Protein AF-A0A957FIH9-F1 (afdb_monomer_lite)

Radius of gyration: 22.14 Å; chains: 1; bounding box: 52×50×66 Å

Structure (mmCIF, N/CA/C/O backbone):
data_AF-A0A957FIH9-F1
#
_entry.id   AF-A0A957FIH9-F1
#
loop_
_atom_site.group_PDB
_atom_site.id
_atom_site.type_symbol
_atom_site.label_atom_id
_atom_site.label_alt_id
_atom_site.label_comp_id
_atom_site.label_asym_id
_atom_site.label_entity_id
_atom_site.label_seq_id
_atom_site.pdbx_PDB_ins_code
_atom_site.Cartn_x
_atom_site.Cartn_y
_atom_site.Cartn_z
_atom_site.occupancy
_atom_site.B_iso_or_equiv
_atom_site.auth_seq_id
_atom_site.auth_comp_id
_atom_site.auth_asym_id
_atom_site.auth_atom_id
_atom_site.pdbx_PDB_model_num
ATOM 1 N N . MET A 1 1 ? -18.592 -30.133 -11.865 1.00 74.31 1 MET A N 1
ATOM 2 C CA . MET A 1 1 ? -18.803 -28.796 -12.479 1.00 74.31 1 MET A CA 1
ATOM 3 C C . MET A 1 1 ? -19.168 -27.700 -11.470 1.00 74.31 1 MET A C 1
ATOM 5 O O . MET A 1 1 ? -18.542 -26.647 -11.502 1.00 74.31 1 MET A O 1
ATOM 9 N N . GLN A 1 2 ? -20.100 -27.919 -10.533 1.00 85.44 2 GLN A N 1
ATOM 10 C CA . GLN A 1 2 ? -20.506 -26.896 -9.546 1.00 85.44 2 GLN A CA 1
ATOM 11 C C . GLN A 1 2 ? -19.364 -26.417 -8.625 1.00 85.44 2 GLN A C 1
ATOM 13 O O . GLN A 1 2 ? -19.239 -25.220 -8.386 1.00 85.44 2 GLN A O 1
ATOM 18 N N . ALA A 1 3 ? -18.479 -27.324 -8.195 1.00 88.06 3 ALA A N 1
ATOM 19 C CA . ALA A 1 3 ? -17.304 -26.985 -7.382 1.00 88.06 3 ALA A CA 1
ATOM 20 C C . ALA A 1 3 ? -16.261 -26.118 -8.122 1.00 88.06 3 ALA A C 1
ATOM 22 O O . ALA A 1 3 ? -15.616 -25.267 -7.519 1.00 88.06 3 ALA A O 1
ATOM 23 N N . LEU A 1 4 ? -16.101 -26.298 -9.438 1.00 88.12 4 LEU A N 1
ATOM 24 C CA . LEU A 1 4 ? -15.217 -25.444 -10.242 1.00 88.12 4 LEU A CA 1
ATOM 25 C C . LEU A 1 4 ? -15.816 -24.043 -10.393 1.00 88.12 4 LEU A C 1
ATOM 27 O O . LEU A 1 4 ? -15.117 -23.050 -10.218 1.00 88.12 4 LEU A O 1
ATOM 31 N N . LYS A 1 5 ? -17.132 -23.961 -10.622 1.00 89.94 5 LYS A N 1
ATOM 32 C CA . LYS A 1 5 ? -17.863 -22.691 -10.691 1.00 89.94 5 LYS A CA 1
ATOM 33 C C . LYS A 1 5 ? -17.798 -21.916 -9.371 1.00 89.94 5 LYS A C 1
ATOM 35 O O . LYS A 1 5 ? -17.621 -20.702 -9.397 1.00 89.94 5 LYS A O 1
ATOM 40 N N . SER A 1 6 ? -17.924 -22.587 -8.223 1.00 89.94 6 SER A N 1
ATOM 41 C CA . SER A 1 6 ? -17.824 -21.925 -6.916 1.00 89.94 6 SER A CA 1
ATOM 42 C C . SER A 1 6 ? -16.415 -21.394 -6.650 1.00 89.94 6 SER A C 1
ATOM 44 O O . SER A 1 6 ? -16.281 -20.243 -6.244 1.00 89.94 6 SER A O 1
ATOM 46 N N . ARG A 1 7 ? -15.370 -22.173 -6.961 1.00 90.38 7 ARG A N 1
ATOM 47 C CA . ARG A 1 7 ? -13.970 -21.727 -6.860 1.00 90.38 7 ARG A CA 1
ATOM 48 C C . ARG A 1 7 ? -13.674 -20.551 -7.785 1.00 90.38 7 ARG A C 1
ATOM 50 O O . ARG A 1 7 ? -13.088 -19.574 -7.340 1.00 90.38 7 ARG A O 1
ATOM 57 N N . PHE A 1 8 ? -14.131 -20.608 -9.035 1.00 89.31 8 PHE A N 1
ATOM 58 C CA . PHE A 1 8 ? -13.972 -19.509 -9.986 1.00 89.31 8 PHE A CA 1
ATOM 59 C C . PHE A 1 8 ? -14.669 -18.233 -9.494 1.00 89.31 8 PHE A C 1
ATOM 61 O O . PHE A 1 8 ? -14.070 -17.162 -9.462 1.00 89.31 8 PHE A O 1
ATOM 68 N N . ASN A 1 9 ? -15.917 -18.348 -9.029 1.00 88.50 9 ASN A N 1
ATOM 69 C CA . ASN A 1 9 ? -16.635 -17.216 -8.446 1.00 88.50 9 ASN A CA 1
ATOM 70 C C . ASN A 1 9 ? -15.919 -16.657 -7.210 1.00 88.50 9 ASN A C 1
ATOM 72 O O . ASN A 1 9 ? -15.851 -15.444 -7.055 1.00 88.50 9 ASN A O 1
ATOM 76 N N . TYR A 1 10 ? -15.375 -17.512 -6.344 1.00 90.88 10 TYR A N 1
ATOM 77 C CA . TYR A 1 10 ? -14.601 -17.057 -5.194 1.00 90.88 10 TYR A CA 1
ATOM 78 C C . TYR A 1 10 ? -13.367 -16.269 -5.645 1.00 90.88 10 TYR A C 1
ATOM 80 O O . TYR A 1 10 ? -13.245 -15.100 -5.288 1.00 90.88 10 TYR A O 1
ATOM 88 N N . LEU A 1 11 ? -12.508 -16.873 -6.472 1.00 88.88 11 LEU A N 1
ATOM 89 C CA . LEU A 1 11 ? -11.225 -16.297 -6.890 1.00 88.88 11 LEU A CA 1
ATOM 90 C C . LEU A 1 11 ? -11.375 -14.973 -7.644 1.00 88.88 11 LEU A C 1
ATOM 92 O O . LEU A 1 11 ? -10.572 -14.074 -7.434 1.00 88.88 11 LEU A O 1
ATOM 96 N N . PHE A 1 12 ? -12.409 -14.832 -8.478 1.00 89.06 12 PHE A N 1
ATOM 97 C CA . PHE A 1 12 ? -12.526 -13.686 -9.388 1.00 89.06 12 PHE A CA 1
ATOM 98 C C . PHE A 1 12 ? -13.682 -12.729 -9.078 1.00 89.06 12 PHE A C 1
ATOM 100 O O . PHE A 1 12 ? -13.820 -11.709 -9.747 1.00 89.06 12 PHE A O 1
ATOM 107 N N . ARG A 1 13 ? -14.546 -13.031 -8.097 1.00 85.88 13 ARG A N 1
ATOM 108 C CA . ARG A 1 13 ? -15.699 -12.168 -7.753 1.00 85.88 13 ARG A CA 1
ATOM 109 C C . ARG A 1 13 ? -15.810 -11.823 -6.273 1.00 85.88 13 ARG A C 1
ATOM 111 O O . ARG A 1 13 ? -16.663 -11.008 -5.918 1.00 85.88 13 ARG A O 1
ATOM 118 N N . SER A 1 14 ? -14.980 -12.418 -5.417 1.00 91.44 14 SER A N 1
ATOM 119 C CA . SER A 1 14 ? -14.871 -12.029 -4.009 1.00 91.44 14 SER A CA 1
ATOM 120 C C . SER A 1 14 ? -13.572 -11.272 -3.766 1.00 91.44 14 SER A C 1
ATOM 122 O O . SER A 1 14 ? -12.535 -11.621 -4.326 1.00 91.44 14 SER A O 1
ATOM 124 N N . THR A 1 15 ? -13.608 -10.266 -2.896 1.00 89.19 15 THR A N 1
ATOM 125 C CA . THR A 1 15 ? -12.435 -9.451 -2.559 1.00 89.19 15 THR A CA 1
ATOM 126 C C . THR A 1 15 ? -11.304 -10.295 -1.966 1.00 89.19 15 THR A C 1
ATOM 128 O O . THR A 1 15 ? -10.140 -10.125 -2.314 1.00 89.19 15 THR A O 1
ATOM 131 N N . ARG A 1 16 ? -11.654 -11.286 -1.133 1.00 91.62 16 ARG A N 1
ATOM 132 C CA . ARG A 1 16 ? -10.700 -12.248 -0.555 1.00 91.62 16 ARG A CA 1
ATOM 133 C C . ARG A 1 16 ? -10.056 -13.139 -1.613 1.00 91.62 16 ARG A C 1
ATOM 135 O O . ARG A 1 16 ? -8.868 -13.431 -1.525 1.00 91.62 16 ARG A O 1
ATOM 142 N N . GLY A 1 17 ? -10.830 -13.567 -2.609 1.00 93.81 17 GLY A N 1
ATOM 143 C CA . GLY A 1 17 ? -10.313 -14.329 -3.741 1.00 93.81 17 GLY A CA 1
ATOM 144 C C . GLY A 1 17 ? -9.358 -13.509 -4.602 1.00 93.81 17 GLY A C 1
ATOM 145 O O . GLY A 1 17 ? -8.281 -14.002 -4.919 1.00 93.81 17 GLY A O 1
ATOM 146 N N . LEU A 1 18 ? -9.698 -12.248 -4.891 1.00 95.94 18 LEU A N 1
ATOM 147 C CA . LEU A 1 18 ? -8.820 -11.333 -5.627 1.00 95.94 18 LEU A CA 1
ATOM 148 C C . LEU A 1 18 ? -7.500 -11.097 -4.879 1.00 95.94 18 LEU A C 1
ATOM 150 O O . LEU A 1 18 ? -6.431 -11.202 -5.479 1.00 95.94 18 LEU A O 1
ATOM 154 N N . ALA A 1 19 ? -7.560 -10.876 -3.561 1.00 96.12 19 ALA A N 1
ATOM 155 C CA . ALA A 1 19 ? -6.369 -10.771 -2.720 1.00 96.12 19 ALA A CA 1
ATOM 156 C C . ALA A 1 19 ? -5.526 -12.057 -2.755 1.00 96.12 19 ALA A C 1
ATOM 158 O O . ALA A 1 19 ? -4.313 -11.985 -2.929 1.00 96.12 19 ALA A O 1
ATOM 159 N N . LEU A 1 20 ? -6.151 -13.237 -2.671 1.00 96.19 20 LEU A N 1
ATOM 160 C CA . LEU A 1 20 ? -5.448 -14.520 -2.762 1.00 96.19 20 LEU A CA 1
ATOM 161 C C . LEU A 1 20 ? -4.750 -14.709 -4.117 1.00 96.19 20 LEU A C 1
ATOM 163 O O . LEU A 1 20 ? -3.606 -15.163 -4.157 1.00 96.19 20 LEU A O 1
ATOM 167 N N . VAL A 1 21 ? -5.415 -14.362 -5.221 1.00 96.25 21 VAL A N 1
ATOM 168 C CA . VAL A 1 21 ? -4.821 -14.417 -6.563 1.00 96.25 21 VAL A CA 1
ATOM 169 C C . VAL A 1 21 ? -3.625 -13.471 -6.648 1.00 96.25 21 VAL A C 1
ATOM 171 O O . VAL A 1 21 ? -2.558 -13.892 -7.083 1.00 96.25 21 VAL A O 1
ATOM 174 N N . ALA A 1 22 ? -3.760 -12.229 -6.185 1.00 97.25 22 ALA A N 1
ATOM 175 C CA . ALA A 1 22 ? -2.669 -11.260 -6.209 1.00 97.25 22 ALA A CA 1
ATOM 176 C C . ALA A 1 22 ? -1.476 -11.692 -5.330 1.00 97.25 22 ALA A C 1
ATOM 178 O O . ALA A 1 22 ? -0.337 -11.638 -5.787 1.00 97.25 22 ALA A O 1
ATOM 179 N N . ILE A 1 23 ? -1.718 -12.223 -4.124 1.00 97.12 23 ILE A N 1
ATOM 180 C CA . ILE A 1 23 ? -0.663 -12.801 -3.268 1.00 97.12 23 ILE A CA 1
ATOM 181 C C . ILE A 1 23 ? 0.025 -13.972 -3.978 1.00 97.12 23 ILE A C 1
ATOM 183 O O . ILE A 1 23 ? 1.249 -14.078 -3.945 1.00 97.12 23 ILE A O 1
ATOM 187 N N . SER A 1 24 ? -0.743 -14.825 -4.662 1.00 97.12 24 SER A N 1
ATOM 188 C CA . SER A 1 24 ? -0.195 -15.947 -5.433 1.00 97.12 24 SER A CA 1
ATOM 189 C C . SER A 1 24 ? 0.678 -15.461 -6.592 1.00 97.12 24 SER A C 1
ATOM 191 O O . SER A 1 24 ? 1.733 -16.036 -6.837 1.00 97.12 24 SER A O 1
ATOM 193 N N . VAL A 1 25 ? 0.283 -14.381 -7.275 1.00 97.31 25 VAL A N 1
ATOM 194 C CA . VAL A 1 25 ? 1.098 -13.741 -8.318 1.00 97.31 25 VAL A CA 1
ATOM 195 C C . VAL A 1 25 ? 2.425 -13.251 -7.740 1.00 97.31 25 VAL A C 1
ATOM 197 O O . VAL A 1 25 ? 3.469 -13.594 -8.288 1.00 97.31 25 VAL A O 1
ATOM 200 N N . VAL A 1 26 ? 2.420 -12.529 -6.612 1.00 97.00 26 VAL A N 1
ATOM 201 C CA . VAL A 1 26 ? 3.669 -12.094 -5.955 1.00 97.00 26 VAL A CA 1
ATOM 202 C C . VAL A 1 26 ? 4.522 -13.294 -5.553 1.00 97.00 26 VAL A C 1
ATOM 204 O O . VAL A 1 26 ? 5.719 -13.301 -5.819 1.00 97.00 26 VAL A O 1
ATOM 207 N N . ALA A 1 27 ? 3.923 -14.331 -4.963 1.00 97.19 27 ALA A N 1
ATOM 208 C CA . ALA A 1 27 ? 4.644 -15.535 -4.561 1.00 97.19 27 ALA A CA 1
ATOM 209 C C . ALA A 1 27 ? 5.313 -16.234 -5.756 1.00 97.19 27 ALA A C 1
ATOM 211 O O . ALA A 1 27 ? 6.470 -16.633 -5.653 1.00 97.19 27 ALA A O 1
ATOM 212 N N . LEU A 1 28 ? 4.623 -16.336 -6.897 1.00 96.88 28 LEU A N 1
ATOM 213 C CA . LEU A 1 28 ? 5.176 -16.903 -8.129 1.00 96.88 28 LEU A CA 1
ATOM 214 C C . LEU A 1 28 ? 6.311 -16.047 -8.693 1.00 96.88 28 LEU A C 1
ATOM 216 O O . LEU A 1 28 ? 7.353 -16.590 -9.058 1.00 96.88 28 LEU A O 1
ATOM 220 N N . ILE A 1 29 ? 6.141 -14.722 -8.729 1.00 96.12 29 ILE A N 1
ATOM 221 C CA . ILE A 1 29 ? 7.198 -13.806 -9.170 1.00 96.12 29 ILE A CA 1
ATOM 222 C C . ILE A 1 29 ? 8.428 -13.974 -8.277 1.00 96.12 29 ILE A C 1
ATOM 224 O O . ILE A 1 29 ? 9.520 -14.198 -8.786 1.00 96.12 29 ILE A O 1
ATOM 228 N N . THR A 1 30 ? 8.260 -13.943 -6.956 1.00 94.56 30 THR A N 1
ATOM 229 C CA . THR A 1 30 ? 9.358 -14.117 -5.999 1.00 94.56 30 THR A CA 1
ATOM 230 C C . THR A 1 30 ? 10.026 -15.483 -6.139 1.00 94.56 30 THR A C 1
ATOM 232 O O . THR A 1 30 ? 11.251 -15.557 -6.143 1.00 94.56 30 THR A O 1
ATOM 235 N N . ALA A 1 31 ? 9.253 -16.560 -6.302 1.00 94.56 31 ALA A N 1
ATOM 236 C CA . ALA A 1 31 ? 9.794 -17.909 -6.449 1.00 94.56 31 ALA A CA 1
ATOM 237 C C . ALA A 1 31 ? 10.612 -18.078 -7.737 1.00 94.56 31 ALA A C 1
ATOM 239 O O . ALA A 1 31 ? 11.632 -18.757 -7.718 1.00 94.56 31 ALA A O 1
ATOM 240 N N . VAL A 1 32 ? 10.191 -17.455 -8.843 1.00 95.06 32 VAL A N 1
ATOM 241 C CA . VAL A 1 32 ? 10.880 -17.561 -10.136 1.00 95.06 32 VAL A CA 1
ATOM 242 C C . VAL A 1 32 ? 12.009 -16.535 -10.248 1.00 95.06 32 VAL A C 1
ATOM 244 O O . VAL A 1 32 ? 13.166 -16.911 -10.408 1.00 95.06 32 VAL A O 1
ATOM 247 N N . TRP A 1 33 ? 11.721 -15.239 -10.116 1.00 94.69 33 TRP A N 1
ATOM 248 C CA . TRP A 1 33 ? 12.714 -14.168 -10.273 1.00 94.69 33 TRP A CA 1
ATOM 249 C C . TRP A 1 33 ? 13.687 -14.065 -9.096 1.00 94.69 33 TRP A C 1
ATOM 251 O O . TRP A 1 33 ? 14.807 -13.596 -9.284 1.00 94.69 33 TRP A O 1
ATOM 261 N N . GLY A 1 34 ? 13.331 -14.565 -7.909 1.00 92.31 34 GLY A N 1
ATOM 262 C CA . GLY A 1 34 ? 14.263 -14.682 -6.782 1.00 92.31 34 GLY A CA 1
ATOM 263 C C . GLY A 1 34 ? 15.456 -15.595 -7.084 1.00 92.31 34 GLY A C 1
ATOM 264 O O . GLY A 1 34 ? 16.548 -15.379 -6.552 1.00 92.31 34 GLY A O 1
ATOM 265 N N . THR A 1 35 ? 15.299 -16.545 -8.014 1.00 94.25 35 THR A N 1
ATOM 266 C CA . THR A 1 35 ? 16.407 -17.381 -8.512 1.00 94.25 35 THR A CA 1
ATOM 267 C C . THR A 1 35 ? 17.424 -16.608 -9.357 1.00 94.25 35 THR A C 1
ATOM 269 O O . THR A 1 35 ? 18.512 -17.110 -9.618 1.00 94.25 35 THR A O 1
ATOM 272 N N . LEU A 1 36 ? 17.104 -15.373 -9.762 1.00 91.81 36 LEU A N 1
ATOM 273 C CA . LEU A 1 36 ? 18.010 -14.491 -10.504 1.00 91.81 36 LEU A CA 1
ATOM 274 C C . LEU A 1 36 ? 18.877 -13.615 -9.583 1.00 91.81 36 LEU A C 1
ATOM 276 O O . LEU A 1 36 ? 19.669 -12.809 -10.073 1.00 91.81 36 LEU A O 1
ATOM 280 N N . SER A 1 37 ? 18.707 -13.734 -8.263 1.00 87.38 37 SER A N 1
ATOM 281 C CA . SER A 1 37 ? 19.453 -12.959 -7.268 1.00 87.38 37 SER A CA 1
ATOM 282 C C . SER A 1 37 ? 20.944 -13.313 -7.235 1.00 87.38 37 SER A C 1
ATOM 284 O O . SER A 1 37 ? 21.354 -14.391 -7.661 1.00 87.38 37 SER A O 1
ATOM 286 N N . GLY A 1 38 ? 21.759 -12.405 -6.685 1.00 85.31 38 GLY A N 1
ATOM 287 C CA . GLY A 1 38 ? 23.209 -12.587 -6.529 1.00 85.31 38 GLY A CA 1
ATOM 288 C C . GLY A 1 38 ? 23.604 -13.925 -5.884 1.00 85.31 38 GLY A C 1
ATOM 289 O O . GLY A 1 38 ? 24.337 -14.677 -6.517 1.00 85.31 38 GLY A O 1
ATOM 290 N N . PRO A 1 39 ? 23.063 -14.287 -4.704 1.00 89.56 39 PRO A N 1
ATOM 291 C CA . PRO A 1 39 ? 23.378 -15.565 -4.058 1.00 89.56 39 PRO A CA 1
ATOM 292 C C . PRO A 1 39 ? 23.052 -16.790 -4.925 1.00 89.56 39 PRO A C 1
ATOM 294 O O . PRO A 1 39 ? 23.772 -17.780 -4.926 1.00 89.56 39 PRO A O 1
ATOM 297 N N . MET A 1 40 ? 21.980 -16.716 -5.716 1.00 92.19 40 MET A N 1
ATOM 298 C CA . MET A 1 40 ? 21.552 -17.813 -6.589 1.00 92.19 40 MET A CA 1
ATOM 299 C C . MET A 1 40 ? 22.414 -17.943 -7.853 1.00 92.19 40 MET A C 1
ATOM 301 O O . MET A 1 40 ? 22.443 -19.011 -8.468 1.00 92.19 40 MET A O 1
ATOM 305 N N . VAL A 1 41 ? 23.138 -16.883 -8.232 1.00 87.75 41 VAL A N 1
ATOM 306 C CA . VAL A 1 41 ? 24.168 -16.934 -9.282 1.00 87.75 41 VAL A CA 1
ATOM 307 C C . VAL A 1 41 ? 25.323 -17.821 -8.833 1.00 87.75 41 VAL A C 1
ATOM 309 O O . VAL A 1 41 ? 25.763 -18.672 -9.598 1.00 87.75 41 VAL A O 1
ATOM 312 N N . GLU A 1 42 ? 25.781 -17.661 -7.590 1.00 88.25 42 GLU A N 1
ATOM 313 C CA . GLU A 1 42 ? 26.901 -18.432 -7.031 1.00 88.25 42 GLU A CA 1
ATOM 314 C C . GLU A 1 42 ? 26.597 -19.934 -6.975 1.00 88.25 42 GLU A C 1
ATOM 316 O O . GLU A 1 42 ? 27.497 -20.762 -7.091 1.00 88.25 42 GLU A O 1
ATOM 321 N N . TRP A 1 43 ? 25.319 -20.294 -6.848 1.00 90.62 43 TRP A N 1
ATOM 322 C CA . TRP A 1 43 ? 24.853 -21.683 -6.834 1.00 90.62 43 TRP A CA 1
ATOM 323 C C . TRP A 1 43 ? 24.490 -22.227 -8.227 1.00 90.62 43 TRP A C 1
ATOM 325 O O . TRP A 1 43 ? 23.980 -23.340 -8.333 1.00 90.62 43 TRP A O 1
ATOM 335 N N . GLY A 1 44 ? 24.693 -21.452 -9.301 1.00 91.75 44 GLY A N 1
ATOM 336 C CA . GLY A 1 44 ? 24.355 -21.837 -10.680 1.00 91.75 44 GLY A CA 1
ATOM 337 C C . GLY A 1 44 ? 22.850 -21.905 -10.985 1.00 91.75 44 GLY A C 1
ATOM 338 O O . GLY A 1 44 ? 22.459 -22.182 -12.120 1.00 91.75 44 GLY A O 1
ATOM 339 N N . VAL A 1 45 ? 21.984 -21.614 -10.006 1.00 94.25 45 VAL A N 1
ATOM 340 C CA . VAL A 1 45 ? 20.518 -21.695 -10.138 1.00 94.25 45 VAL A CA 1
ATOM 341 C C . VAL A 1 45 ? 20.005 -20.682 -11.159 1.00 94.25 45 VAL A C 1
ATOM 343 O O . VAL A 1 45 ? 19.113 -21.004 -11.945 1.00 94.25 45 VAL A O 1
ATOM 346 N N . ARG A 1 46 ? 20.602 -19.480 -11.205 1.00 93.06 46 ARG A N 1
ATOM 347 C CA . ARG A 1 46 ? 20.240 -18.457 -12.198 1.00 93.06 46 ARG A CA 1
ATOM 348 C C . ARG A 1 46 ? 20.296 -19.018 -13.615 1.00 93.06 46 ARG A C 1
ATOM 350 O O . ARG A 1 46 ? 19.355 -18.824 -14.380 1.00 93.06 46 ARG A O 1
ATOM 357 N N . ASP A 1 47 ? 21.392 -19.681 -13.969 1.00 93.38 47 ASP A N 1
ATOM 358 C CA . ASP A 1 47 ? 21.626 -20.116 -15.345 1.00 93.38 47 ASP A CA 1
ATOM 359 C C . ASP A 1 47 ? 20.644 -21.230 -15.740 1.00 93.38 47 ASP A C 1
ATOM 361 O O . ASP A 1 47 ? 20.154 -21.246 -16.869 1.00 93.38 47 ASP A O 1
ATOM 365 N N . ILE A 1 48 ? 20.252 -22.090 -14.790 1.00 95.00 48 ILE A N 1
ATOM 366 C CA . ILE A 1 48 ? 19.172 -23.070 -14.979 1.00 95.00 48 ILE A CA 1
ATOM 367 C C . ILE A 1 48 ? 17.859 -22.354 -15.307 1.00 95.00 48 ILE A C 1
ATOM 369 O O . ILE A 1 48 ? 17.237 -22.661 -16.324 1.00 95.00 48 ILE A O 1
ATOM 373 N N . THR A 1 49 ? 17.444 -21.388 -14.482 1.00 94.88 49 THR A N 1
ATOM 374 C CA . THR A 1 49 ? 16.189 -20.650 -14.693 1.00 94.88 49 THR A CA 1
ATOM 375 C C . THR A 1 49 ? 16.193 -19.901 -16.023 1.00 94.88 49 THR A C 1
ATOM 377 O O . THR A 1 49 ? 15.220 -19.973 -16.775 1.00 94.88 49 THR A O 1
ATOM 380 N N . VAL A 1 50 ? 17.288 -19.201 -16.331 1.00 95.06 50 VAL A N 1
ATOM 381 C CA . VAL A 1 50 ? 17.434 -18.418 -17.565 1.00 95.06 50 VAL A CA 1
ATOM 382 C C . VAL A 1 50 ? 17.309 -19.317 -18.793 1.00 95.06 50 VAL A C 1
ATOM 384 O O . VAL A 1 50 ? 16.555 -18.980 -19.705 1.00 95.06 50 VAL A O 1
ATOM 387 N N . ASN A 1 51 ? 17.978 -20.472 -18.797 1.00 95.25 51 ASN A N 1
ATOM 388 C CA . ASN A 1 51 ? 17.935 -21.412 -19.916 1.00 95.25 51 ASN A CA 1
ATOM 389 C C . ASN A 1 51 ? 16.574 -22.107 -20.042 1.00 95.25 51 ASN A C 1
ATOM 391 O O . ASN A 1 51 ? 16.053 -22.225 -21.148 1.00 95.25 51 ASN A O 1
ATOM 395 N N . LEU A 1 52 ? 15.979 -22.532 -18.922 1.00 96.12 52 LEU A N 1
ATOM 396 C CA . LEU A 1 52 ? 14.684 -23.216 -18.907 1.00 96.12 52 LEU A CA 1
ATOM 397 C C . LEU A 1 52 ? 13.555 -22.321 -19.427 1.00 96.12 52 LEU A C 1
ATOM 399 O O . LEU A 1 52 ? 12.674 -22.788 -20.145 1.00 96.12 52 LEU A O 1
ATOM 403 N N . LEU A 1 53 ? 13.572 -21.042 -19.048 1.00 95.25 53 LEU A N 1
ATOM 404 C CA . LEU A 1 53 ? 12.535 -20.085 -19.426 1.00 95.25 53 LEU A CA 1
ATOM 405 C C . LEU A 1 53 ? 12.870 -19.333 -20.723 1.00 95.25 53 LEU A C 1
ATOM 407 O O . LEU A 1 53 ? 11.990 -18.695 -21.290 1.00 95.25 53 LEU A O 1
ATOM 411 N N . GLY A 1 54 ? 14.108 -19.402 -21.217 1.00 95.25 54 GLY A N 1
ATOM 412 C CA . GLY A 1 54 ? 14.545 -18.660 -22.403 1.00 95.25 54 GLY A CA 1
ATOM 413 C C . GLY A 1 54 ? 14.637 -17.147 -22.166 1.00 95.25 54 GLY A C 1
ATOM 414 O O . GLY A 1 54 ? 14.297 -16.356 -23.048 1.00 95.25 54 GLY A O 1
ATOM 415 N N . MET A 1 55 ? 15.058 -16.733 -20.966 1.00 95.12 55 MET A N 1
ATOM 416 C CA . MET A 1 55 ? 15.168 -15.316 -20.603 1.00 95.12 55 MET A CA 1
ATOM 417 C C . MET A 1 55 ? 16.341 -14.628 -21.312 1.00 95.12 55 MET A C 1
ATOM 419 O O . MET A 1 55 ? 17.418 -15.200 -21.482 1.00 95.12 55 MET A O 1
ATOM 423 N N . LYS A 1 56 ? 16.167 -13.350 -21.663 1.00 92.12 56 LYS A N 1
ATOM 424 C CA . LYS A 1 56 ? 17.208 -12.516 -22.281 1.00 92.12 56 LYS A CA 1
ATOM 425 C C . LYS A 1 56 ? 17.862 -11.606 -21.245 1.00 92.12 56 LYS A C 1
ATOM 427 O O . LYS A 1 56 ? 17.313 -10.577 -20.863 1.00 92.12 56 LYS A O 1
ATOM 432 N N . MET A 1 57 ? 19.067 -11.977 -20.817 1.00 90.12 57 MET A N 1
ATOM 433 C CA . MET A 1 57 ? 19.802 -11.301 -19.739 1.00 90.12 57 MET A CA 1
ATOM 434 C C . MET A 1 57 ? 20.956 -10.439 -20.270 1.00 90.12 57 MET A C 1
ATOM 436 O O . MET A 1 57 ? 22.116 -10.646 -19.926 1.00 90.12 57 MET A O 1
ATOM 440 N N . VAL A 1 58 ? 20.644 -9.456 -21.117 1.00 89.31 58 VAL A N 1
ATOM 441 C CA . VAL A 1 58 ? 21.639 -8.493 -21.624 1.00 89.31 58 VAL A CA 1
ATOM 442 C C . VAL A 1 58 ? 22.070 -7.556 -20.496 1.00 89.31 58 VAL A C 1
ATOM 444 O O . VAL A 1 58 ? 21.225 -6.938 -19.847 1.00 89.31 58 VAL A O 1
ATOM 447 N N . GLN A 1 59 ? 23.370 -7.441 -20.227 1.00 86.25 59 GLN A N 1
ATOM 448 C CA . GLN A 1 59 ? 23.850 -6.697 -19.057 1.00 86.25 59 GLN A CA 1
ATOM 449 C C . GLN A 1 59 ? 23.489 -5.205 -19.099 1.00 86.25 59 GLN A C 1
ATOM 451 O O . GLN A 1 59 ? 23.122 -4.665 -18.063 1.00 86.25 59 GLN A O 1
ATOM 456 N N . ALA A 1 60 ? 23.520 -4.582 -20.281 1.00 86.12 60 ALA A N 1
ATOM 457 C CA . ALA A 1 60 ? 23.197 -3.165 -20.472 1.00 86.12 60 ALA A CA 1
ATOM 458 C C . ALA A 1 60 ? 21.754 -2.786 -20.087 1.00 86.12 60 ALA A C 1
ATOM 460 O O . ALA A 1 60 ? 21.472 -1.620 -19.855 1.00 86.12 60 ALA A O 1
ATOM 461 N N . ASP A 1 61 ? 20.850 -3.766 -19.997 1.00 88.44 61 ASP A N 1
ATOM 462 C CA . ASP A 1 61 ? 19.437 -3.524 -19.686 1.00 88.44 61 ASP A CA 1
ATOM 463 C C . ASP A 1 61 ? 19.081 -3.900 -18.240 1.00 88.44 61 ASP A C 1
ATOM 465 O O . ASP A 1 61 ? 17.904 -4.003 -17.880 1.00 88.44 61 ASP A O 1
ATOM 469 N N . ARG A 1 62 ? 20.085 -4.196 -17.406 1.00 89.69 62 ARG A N 1
ATOM 470 C CA . ARG A 1 62 ? 19.888 -4.727 -16.053 1.00 89.69 62 ARG A CA 1
ATOM 471 C C . ARG A 1 62 ? 19.060 -3.785 -15.188 1.00 89.69 62 ARG A C 1
ATOM 473 O O . ARG A 1 62 ? 18.136 -4.247 -14.520 1.00 89.69 62 ARG A O 1
ATOM 480 N N . GLU A 1 63 ? 19.374 -2.500 -15.211 1.00 89.56 63 GLU A N 1
ATOM 481 C CA . GLU A 1 63 ? 18.721 -1.462 -14.418 1.00 89.56 63 GLU A CA 1
ATOM 482 C C . GLU A 1 63 ? 17.243 -1.360 -14.807 1.00 89.56 63 GLU A C 1
ATOM 484 O O . GLU A 1 63 ? 16.362 -1.459 -13.951 1.00 89.56 63 GLU A O 1
ATOM 489 N N . GLY A 1 64 ? 16.965 -1.289 -16.113 1.00 89.75 64 GLY A N 1
ATOM 490 C CA . GLY A 1 64 ? 15.608 -1.293 -16.654 1.00 89.75 64 GLY A CA 1
ATOM 491 C C . GLY A 1 64 ? 14.813 -2.528 -16.227 1.00 89.75 64 GLY A C 1
ATOM 492 O O . GLY A 1 64 ? 13.706 -2.394 -15.711 1.00 89.75 64 GLY A O 1
ATOM 493 N N . ARG A 1 65 ? 15.383 -3.737 -16.346 1.00 92.25 65 ARG A N 1
ATOM 494 C CA . ARG A 1 65 ? 14.715 -4.982 -15.909 1.00 92.25 65 ARG A CA 1
ATOM 495 C C . ARG A 1 65 ? 14.321 -4.962 -14.441 1.00 92.25 65 ARG A C 1
ATOM 497 O O . ARG A 1 65 ? 13.217 -5.379 -14.095 1.00 92.25 65 ARG A O 1
ATOM 504 N N . ILE A 1 66 ? 15.223 -4.487 -13.590 1.00 90.81 66 ILE A N 1
ATOM 505 C CA . ILE A 1 66 ? 14.999 -4.400 -12.149 1.00 90.81 66 ILE A CA 1
ATOM 506 C C . ILE A 1 66 ? 13.874 -3.400 -11.848 1.00 90.81 66 ILE A C 1
ATOM 508 O O . ILE A 1 66 ? 12.976 -3.717 -11.069 1.00 90.81 66 ILE A O 1
ATOM 512 N N . ILE A 1 67 ? 13.857 -2.243 -12.518 1.00 90.69 67 ILE A N 1
ATOM 513 C CA . ILE A 1 67 ? 12.767 -1.260 -12.404 1.00 90.69 67 ILE A CA 1
ATOM 514 C C . ILE A 1 67 ? 11.426 -1.892 -12.800 1.00 90.69 67 ILE A C 1
ATOM 516 O O . ILE A 1 67 ? 10.450 -1.741 -12.060 1.00 90.69 67 ILE A O 1
ATOM 520 N N . MET A 1 68 ? 11.374 -2.632 -13.914 1.00 93.69 68 MET A N 1
ATOM 521 C CA . MET A 1 68 ? 10.160 -3.335 -14.344 1.00 93.69 68 MET A CA 1
ATOM 522 C C . MET A 1 68 ? 9.699 -4.334 -13.281 1.00 93.69 68 MET A C 1
ATOM 524 O O . MET A 1 68 ? 8.543 -4.295 -12.863 1.00 93.69 68 MET A O 1
ATOM 528 N N . LEU A 1 69 ? 10.605 -5.184 -12.785 1.00 94.69 69 LEU A N 1
ATOM 529 C CA . LEU A 1 69 ? 10.294 -6.171 -11.752 1.00 94.69 69 LEU A CA 1
ATOM 530 C C . LEU A 1 69 ? 9.726 -5.503 -10.492 1.00 94.69 69 LEU A C 1
ATOM 532 O O . LEU A 1 69 ? 8.644 -5.880 -10.039 1.00 94.69 69 LEU A O 1
ATOM 536 N N . TYR A 1 70 ? 10.388 -4.467 -9.973 1.00 92.56 70 TYR A N 1
ATOM 537 C CA . TYR A 1 70 ? 9.909 -3.750 -8.792 1.00 92.56 70 TYR A CA 1
ATOM 538 C C . TYR A 1 70 ? 8.523 -3.151 -8.998 1.00 92.56 70 TYR A C 1
ATOM 540 O O . TYR A 1 70 ? 7.662 -3.316 -8.139 1.00 92.56 70 TYR A O 1
ATOM 548 N N . HIS A 1 71 ? 8.266 -2.513 -10.140 1.00 94.75 71 HIS A N 1
ATOM 549 C CA . HIS A 1 71 ? 6.955 -1.931 -10.402 1.00 94.75 71 HIS A CA 1
ATOM 550 C C . HIS A 1 71 ? 5.874 -3.000 -10.568 1.00 94.75 71 HIS A C 1
ATOM 552 O O . HIS A 1 71 ? 4.773 -2.815 -10.063 1.00 94.75 71 HIS A O 1
ATOM 558 N N . THR A 1 72 ? 6.162 -4.137 -11.207 1.00 96.06 72 THR A N 1
ATOM 559 C CA . THR A 1 72 ? 5.183 -5.235 -11.307 1.00 96.06 72 THR A CA 1
ATOM 560 C C . THR A 1 72 ? 4.797 -5.800 -9.938 1.00 96.06 72 THR A C 1
ATOM 562 O O . THR A 1 72 ? 3.609 -5.994 -9.658 1.00 96.06 72 THR A O 1
ATOM 565 N N . ILE A 1 73 ? 5.773 -5.981 -9.043 1.00 96.38 73 ILE A N 1
ATOM 566 C CA . ILE A 1 73 ? 5.523 -6.401 -7.659 1.00 96.38 73 ILE A CA 1
ATOM 567 C C . ILE A 1 73 ? 4.751 -5.309 -6.911 1.00 96.38 73 ILE A C 1
ATOM 569 O O . ILE A 1 73 ? 3.712 -5.599 -6.320 1.00 96.38 73 ILE A O 1
ATOM 573 N N . ALA A 1 74 ? 5.198 -4.053 -6.989 1.00 96.31 74 ALA A N 1
ATOM 574 C CA . ALA A 1 74 ? 4.576 -2.927 -6.300 1.00 96.31 74 ALA A CA 1
ATOM 575 C C . ALA A 1 74 ? 3.110 -2.730 -6.713 1.00 96.31 74 ALA A C 1
ATOM 577 O O . ALA A 1 74 ? 2.254 -2.594 -5.845 1.00 96.31 74 ALA A O 1
ATOM 578 N N . MET A 1 75 ? 2.785 -2.792 -8.012 1.00 97.62 75 MET A N 1
ATOM 579 C CA . MET A 1 75 ? 1.396 -2.694 -8.484 1.00 97.62 75 MET A CA 1
ATOM 580 C C . MET A 1 75 ? 0.524 -3.817 -7.912 1.00 97.62 75 MET A C 1
ATOM 582 O O . MET A 1 75 ? -0.637 -3.591 -7.576 1.00 97.62 75 MET A O 1
ATOM 586 N N . THR A 1 76 ? 1.083 -5.020 -7.769 1.00 97.94 76 THR A N 1
ATOM 587 C CA . THR A 1 76 ? 0.364 -6.163 -7.193 1.00 97.94 76 THR A CA 1
ATOM 588 C C . THR A 1 76 ? 0.149 -5.996 -5.689 1.00 97.94 76 THR A C 1
ATOM 590 O O . THR A 1 76 ? -0.944 -6.266 -5.196 1.00 97.94 76 THR A O 1
ATOM 593 N N . VAL A 1 77 ? 1.156 -5.511 -4.956 1.00 98.00 77 VAL A N 1
ATOM 594 C CA . VAL A 1 77 ? 1.050 -5.221 -3.515 1.00 98.00 77 VAL A CA 1
ATOM 595 C C . VAL A 1 77 ? 0.021 -4.124 -3.253 1.00 98.00 77 VAL A C 1
ATOM 597 O O . VAL A 1 77 ? -0.871 -4.317 -2.430 1.00 98.00 77 VAL A O 1
ATOM 600 N N . VAL A 1 78 ? 0.059 -3.029 -4.016 1.00 98.19 78 VAL A N 1
ATOM 601 C CA . VAL A 1 78 ? -0.956 -1.968 -3.936 1.00 98.19 78 VAL A CA 1
ATOM 602 C C . VAL A 1 78 ? -2.349 -2.530 -4.237 1.00 98.19 78 VAL A C 1
ATOM 604 O O . VAL A 1 78 ? -3.300 -2.219 -3.527 1.00 98.19 78 VAL A O 1
ATOM 607 N N . ALA A 1 79 ? -2.498 -3.421 -5.226 1.00 98.56 79 ALA A N 1
ATOM 608 C CA . ALA A 1 79 ? -3.782 -4.071 -5.495 1.00 98.56 79 ALA A CA 1
ATOM 609 C C . ALA A 1 79 ? -4.305 -4.879 -4.296 1.00 98.56 79 ALA A C 1
ATOM 611 O O . ALA A 1 79 ? -5.486 -4.779 -3.965 1.00 98.56 79 ALA A O 1
ATOM 612 N N . ILE A 1 80 ? -3.434 -5.631 -3.614 1.00 98.50 80 ILE A N 1
ATOM 613 C CA . ILE A 1 80 ? -3.780 -6.377 -2.393 1.00 98.50 80 ILE A CA 1
ATOM 614 C C . ILE A 1 80 ? -4.304 -5.431 -1.308 1.00 98.50 80 ILE A C 1
ATOM 616 O O . ILE A 1 80 ? -5.353 -5.696 -0.716 1.00 98.50 80 ILE A O 1
ATOM 620 N N . GLU A 1 81 ? -3.614 -4.316 -1.074 1.00 98.38 81 GLU A N 1
ATOM 621 C CA . GLU A 1 81 ? -4.046 -3.310 -0.105 1.00 98.38 81 GLU A CA 1
ATOM 622 C C . GLU A 1 81 ? -5.416 -2.729 -0.449 1.00 98.38 81 GLU A C 1
ATOM 624 O O . GLU A 1 81 ? -6.288 -2.657 0.416 1.00 98.38 81 GLU A O 1
ATOM 629 N N . VAL A 1 82 ? -5.647 -2.379 -1.716 1.00 98.62 82 VAL A N 1
ATOM 630 C CA . VAL A 1 82 ? -6.941 -1.862 -2.176 1.00 98.62 82 VAL A CA 1
ATOM 631 C C . VAL A 1 82 ? -8.051 -2.897 -1.995 1.00 98.62 82 VAL A C 1
ATOM 633 O O . VAL A 1 82 ? -9.146 -2.540 -1.554 1.00 98.62 82 VAL A O 1
ATOM 636 N N . TYR A 1 83 ? -7.801 -4.183 -2.254 1.00 98.50 83 TYR A N 1
ATOM 637 C CA . TYR A 1 83 ? -8.783 -5.227 -1.949 1.00 98.50 83 TYR A CA 1
ATOM 638 C C . TYR A 1 83 ? -9.106 -5.257 -0.454 1.00 98.50 83 TYR A C 1
ATOM 640 O O . TYR A 1 83 ? -10.277 -5.242 -0.081 1.00 98.50 83 TYR A O 1
ATOM 648 N N . PHE A 1 84 ? -8.106 -5.216 0.426 1.00 98.06 84 PHE A N 1
ATOM 649 C CA . PHE A 1 84 ? -8.381 -5.172 1.861 1.00 98.06 84 PHE A CA 1
ATOM 650 C C . PHE A 1 84 ? -9.132 -3.907 2.278 1.00 98.06 84 PHE A C 1
ATOM 652 O O . PHE A 1 84 ? -10.121 -4.012 2.999 1.00 98.06 84 PHE A O 1
ATOM 659 N N . MET A 1 85 ? -8.748 -2.730 1.782 1.00 98.38 85 MET A N 1
ATOM 660 C CA . MET A 1 85 ? -9.441 -1.470 2.068 1.00 98.38 85 MET A CA 1
ATOM 661 C C . MET A 1 85 ? -10.902 -1.513 1.623 1.00 98.38 85 MET A C 1
ATOM 663 O O . MET A 1 85 ? -11.790 -1.134 2.385 1.00 98.38 85 MET A O 1
ATOM 667 N N . THR A 1 86 ? -11.165 -2.000 0.411 1.00 97.69 86 THR A N 1
ATOM 668 C CA . THR A 1 86 ? -12.525 -2.080 -0.131 1.00 97.69 86 THR A CA 1
ATOM 669 C C . THR A 1 86 ? -13.384 -3.151 0.534 1.00 97.69 86 THR A C 1
ATOM 671 O O . THR A 1 86 ? -14.606 -3.075 0.450 1.00 97.69 86 THR A O 1
ATOM 674 N N . GLU A 1 87 ? -12.782 -4.136 1.203 1.00 96.12 87 GLU A N 1
ATOM 675 C CA . GLU A 1 87 ? -13.490 -5.126 2.022 1.00 96.12 87 GLU A CA 1
ATOM 676 C C . GLU A 1 87 ? -13.817 -4.589 3.425 1.00 96.12 87 GLU A C 1
ATOM 678 O O . GLU A 1 87 ? -14.917 -4.810 3.928 1.00 96.12 87 GLU A O 1
ATOM 683 N N . ILE A 1 88 ? -12.867 -3.910 4.081 1.00 96.06 88 ILE A N 1
ATOM 684 C CA . ILE A 1 88 ? -12.981 -3.544 5.504 1.00 96.06 88 ILE A CA 1
ATOM 685 C C . ILE A 1 88 ? -13.625 -2.172 5.743 1.00 96.06 88 ILE A C 1
ATOM 687 O O . ILE A 1 88 ? -14.080 -1.900 6.860 1.00 96.06 88 ILE A O 1
ATOM 691 N N . LEU A 1 89 ? -13.639 -1.293 4.736 1.00 96.62 89 LEU A N 1
ATOM 692 C CA . LEU A 1 89 ? -14.204 0.052 4.839 1.00 96.62 89 LEU A CA 1
ATOM 693 C C . LEU A 1 89 ? -15.581 0.121 4.169 1.00 96.62 89 LEU A C 1
ATOM 695 O O . LEU A 1 89 ? -15.731 -0.311 3.025 1.00 96.62 89 LEU A O 1
ATOM 699 N N . PRO A 1 90 ? -16.587 0.728 4.826 1.00 96.12 90 PRO A N 1
ATOM 700 C CA . PRO A 1 90 ? -17.891 0.935 4.209 1.00 96.12 90 PRO A CA 1
ATOM 701 C C . PRO A 1 90 ? -17.790 1.779 2.929 1.00 96.12 90 PRO A C 1
ATOM 703 O O . PRO A 1 90 ? -17.209 2.866 2.937 1.00 96.12 90 PRO A O 1
ATOM 706 N N . MET A 1 91 ? -18.380 1.307 1.837 1.00 96.94 91 MET A N 1
ATOM 707 C CA . MET A 1 91 ? -18.516 2.048 0.580 1.00 96.94 91 MET A CA 1
ATOM 708 C C . MET A 1 91 ? -19.679 1.489 -0.234 1.00 96.94 91 MET A C 1
ATOM 710 O O . MET A 1 91 ? -20.190 0.403 0.057 1.00 96.94 91 MET A O 1
ATOM 714 N N . LYS A 1 92 ? -20.113 2.210 -1.269 1.00 97.25 92 LYS A N 1
ATOM 715 C CA . LYS A 1 92 ? -21.209 1.729 -2.111 1.00 97.25 92 LYS A CA 1
ATOM 716 C C . LYS A 1 92 ? -20.733 0.535 -2.933 1.00 97.25 92 LYS A C 1
ATOM 718 O O . LYS A 1 92 ? -19.610 0.508 -3.433 1.00 97.25 92 LYS A O 1
ATOM 723 N N . ARG A 1 93 ? -21.615 -0.448 -3.139 1.00 96.06 93 ARG A N 1
ATOM 724 C CA . ARG A 1 93 ? -21.253 -1.686 -3.850 1.00 96.06 93 ARG A CA 1
ATOM 725 C C . ARG A 1 93 ? -20.719 -1.428 -5.262 1.00 96.06 93 ARG A C 1
ATOM 727 O O . ARG A 1 93 ? -19.797 -2.114 -5.686 1.00 96.06 93 ARG A O 1
ATOM 734 N N . TYR A 1 94 ? -21.271 -0.449 -5.980 1.00 97.12 94 TYR A N 1
ATOM 735 C CA . TYR A 1 94 ? -20.772 -0.108 -7.314 1.00 97.12 94 TYR A CA 1
ATOM 736 C C . TYR A 1 94 ? -19.366 0.517 -7.268 1.00 97.12 94 TYR A C 1
ATOM 738 O O . TYR A 1 94 ? -18.571 0.229 -8.155 1.00 97.12 94 TYR A O 1
ATOM 746 N N . GLU A 1 95 ? -19.039 1.311 -6.235 1.00 97.81 95 GLU A N 1
ATOM 747 C CA . GLU A 1 95 ? -17.695 1.881 -6.038 1.00 97.81 95 GLU A CA 1
ATOM 748 C C . GLU A 1 95 ? -16.694 0.744 -5.821 1.00 97.81 95 GLU A C 1
ATOM 750 O O . GLU A 1 95 ? -15.714 0.642 -6.551 1.00 97.81 95 GLU A O 1
ATOM 755 N N . GLN A 1 96 ? -17.006 -0.174 -4.900 1.00 97.31 96 GLN A N 1
ATOM 756 C CA . GLN A 1 96 ? -16.188 -1.357 -4.621 1.00 97.31 96 GLN A CA 1
ATOM 757 C C . GLN A 1 96 ? -15.940 -2.205 -5.878 1.00 97.31 96 GLN A C 1
ATOM 759 O O . GLN A 1 96 ? -14.807 -2.592 -6.149 1.00 97.31 96 GLN A O 1
ATOM 764 N N . VAL A 1 97 ? -16.989 -2.505 -6.653 1.00 96.81 97 VAL A N 1
ATOM 765 C CA . VAL A 1 97 ? -16.862 -3.319 -7.874 1.00 96.81 97 VAL A CA 1
ATOM 766 C C . VAL A 1 97 ? -16.013 -2.606 -8.924 1.00 96.81 97 VAL A C 1
ATOM 768 O O . VAL A 1 97 ? -15.141 -3.238 -9.514 1.00 96.81 97 VAL A O 1
ATOM 771 N N . LEU A 1 98 ? -16.240 -1.308 -9.142 1.00 98.12 98 LEU A N 1
ATOM 772 C CA . LEU A 1 98 ? -15.506 -0.535 -10.140 1.00 98.12 98 LEU A CA 1
ATOM 773 C C . LEU A 1 98 ? -14.021 -0.409 -9.780 1.00 98.12 98 LEU A C 1
ATOM 775 O O . LEU A 1 98 ? -13.174 -0.642 -10.640 1.00 98.12 98 LEU A O 1
ATOM 779 N N . ILE A 1 99 ? -13.708 -0.100 -8.519 1.00 98.62 99 ILE A N 1
ATOM 780 C CA . ILE A 1 99 ? -12.332 -0.027 -8.010 1.00 98.62 99 ILE A CA 1
ATOM 781 C C . ILE A 1 99 ? -11.653 -1.387 -8.183 1.00 98.62 99 ILE A C 1
ATOM 783 O O . ILE A 1 99 ? -10.622 -1.482 -8.845 1.00 98.62 99 ILE A O 1
ATOM 787 N N . ASN A 1 100 ? -12.269 -2.460 -7.673 1.00 98.44 100 ASN A N 1
ATOM 788 C CA . ASN A 1 100 ? -11.659 -3.788 -7.701 1.00 98.44 100 ASN A CA 1
ATOM 789 C C . ASN A 1 100 ? -11.451 -4.296 -9.129 1.00 98.44 100 ASN A C 1
ATOM 791 O O . ASN A 1 100 ? -10.391 -4.839 -9.426 1.00 98.44 100 ASN A O 1
ATOM 795 N N . ALA A 1 101 ? -12.411 -4.089 -10.032 1.00 97.88 101 ALA A N 1
ATOM 796 C CA . ALA A 1 101 ? -12.256 -4.460 -11.435 1.00 97.88 101 ALA A CA 1
ATOM 797 C C . ALA A 1 101 ? -11.127 -3.667 -12.113 1.00 97.88 101 ALA A C 1
ATOM 799 O O . ALA A 1 101 ? -10.273 -4.259 -12.772 1.00 97.88 101 ALA A O 1
ATOM 800 N N . THR A 1 102 ? -11.093 -2.346 -11.912 1.00 98.62 102 THR A N 1
ATOM 801 C CA . THR A 1 102 ? -10.098 -1.461 -12.536 1.00 98.62 102 THR A CA 1
ATOM 802 C C . THR A 1 102 ? -8.687 -1.807 -12.074 1.00 98.62 102 THR A C 1
ATOM 804 O O . THR A 1 102 ? -7.808 -2.009 -12.913 1.00 98.62 102 THR A O 1
ATOM 807 N N . ILE A 1 103 ? -8.468 -1.948 -10.761 1.00 98.69 103 ILE A N 1
ATOM 808 C CA . ILE A 1 103 ? -7.143 -2.301 -10.247 1.00 98.69 103 ILE A CA 1
ATOM 809 C C . ILE A 1 103 ? -6.734 -3.715 -10.649 1.00 98.69 103 ILE A C 1
ATOM 811 O O . ILE A 1 103 ? -5.572 -3.904 -10.990 1.00 98.69 103 ILE A O 1
ATOM 815 N N . THR A 1 104 ? -7.672 -4.676 -10.699 1.00 98.38 104 THR A N 1
ATOM 816 C CA . THR A 1 104 ? -7.396 -6.052 -11.152 1.00 98.38 104 THR A CA 1
ATOM 817 C C . THR A 1 104 ? -6.842 -6.058 -12.570 1.00 98.38 104 THR A C 1
ATOM 819 O O . THR A 1 104 ? -5.784 -6.632 -12.824 1.00 98.38 104 THR A O 1
ATOM 822 N N . VAL A 1 105 ? -7.540 -5.396 -13.499 1.00 98.31 105 VAL A N 1
ATOM 823 C CA . VAL A 1 105 ? -7.094 -5.300 -14.894 1.00 98.31 105 VAL A CA 1
ATOM 824 C C . VAL A 1 105 ? -5.769 -4.545 -14.975 1.00 98.31 105 VAL A C 1
ATOM 826 O O . VAL A 1 105 ? -4.860 -4.989 -15.675 1.00 98.31 105 VAL A O 1
ATOM 829 N N . GLY A 1 106 ? -5.629 -3.448 -14.228 1.00 98.56 106 GLY A N 1
ATOM 830 C CA . GLY A 1 106 ? -4.416 -2.636 -14.212 1.00 98.56 106 GLY A CA 1
ATOM 831 C C . GLY A 1 106 ? -3.176 -3.408 -13.764 1.00 98.56 106 GLY A C 1
ATOM 832 O O . GLY A 1 106 ? -2.205 -3.494 -14.519 1.00 98.56 106 GLY A O 1
ATOM 833 N N . TYR A 1 107 ? -3.208 -4.017 -12.573 1.00 98.50 107 TYR A N 1
ATOM 834 C CA . TYR A 1 107 ? -2.033 -4.702 -12.029 1.00 98.50 107 TYR A CA 1
ATOM 835 C C . TYR A 1 107 ? -1.681 -5.952 -12.843 1.00 98.50 107 TYR A C 1
ATOM 837 O O . TYR A 1 107 ? -0.501 -6.185 -13.083 1.00 98.50 107 TYR A O 1
ATOM 845 N N . LEU A 1 108 ? -2.665 -6.729 -13.323 1.00 98.38 108 LEU A N 1
ATOM 846 C CA . LEU A 1 108 ? -2.392 -7.900 -14.165 1.00 98.38 108 LEU A CA 1
ATOM 847 C C . LEU A 1 108 ? -1.752 -7.497 -15.494 1.00 98.38 108 LEU A C 1
ATOM 849 O O . LEU A 1 108 ? -0.790 -8.130 -15.922 1.00 98.38 108 LEU A O 1
ATOM 853 N N . THR A 1 109 ? -2.244 -6.424 -16.118 1.00 98.56 109 THR A N 1
ATOM 854 C CA . THR A 1 109 ? -1.650 -5.879 -17.346 1.00 98.56 109 THR A CA 1
ATOM 855 C C . THR A 1 109 ? -0.208 -5.436 -17.085 1.00 98.56 109 THR A C 1
ATOM 857 O O . THR A 1 109 ? 0.696 -5.825 -17.823 1.00 98.56 109 THR A O 1
ATOM 860 N N . ALA A 1 110 ? 0.038 -4.700 -15.996 1.00 98.19 110 ALA A N 1
ATOM 861 C CA . ALA A 1 110 ? 1.386 -4.290 -15.619 1.00 98.19 110 ALA A CA 1
ATOM 862 C C . ALA A 1 110 ? 2.299 -5.504 -15.371 1.00 98.19 110 ALA A C 1
ATOM 864 O O . ALA A 1 110 ? 3.373 -5.590 -15.954 1.00 98.19 110 ALA A O 1
ATOM 865 N N . VAL A 1 111 ? 1.871 -6.480 -14.569 1.00 98.06 111 VAL A N 1
ATOM 866 C CA . VAL A 1 111 ? 2.661 -7.682 -14.262 1.00 98.06 111 VAL A CA 1
ATOM 867 C C . VAL A 1 111 ? 3.022 -8.457 -15.520 1.00 98.06 111 VAL A C 1
ATOM 869 O O . VAL A 1 111 ? 4.198 -8.714 -15.761 1.00 98.06 111 VAL A O 1
ATOM 872 N N . ILE A 1 112 ? 2.027 -8.817 -16.330 1.00 97.50 112 ILE A N 1
ATOM 873 C CA . ILE A 1 112 ? 2.235 -9.666 -17.503 1.00 97.50 112 ILE A CA 1
ATOM 874 C C . ILE A 1 112 ? 3.189 -8.964 -18.468 1.00 97.50 112 ILE A C 1
ATOM 876 O O . ILE A 1 112 ? 4.269 -9.473 -18.763 1.00 97.50 112 ILE A O 1
ATOM 880 N N . PHE A 1 113 ? 2.830 -7.766 -18.925 1.00 98.06 113 PHE A N 1
ATOM 881 C CA . PHE A 1 113 ? 3.591 -7.105 -19.978 1.00 98.06 113 PHE A CA 1
ATOM 882 C C . PHE A 1 113 ? 4.906 -6.503 -19.478 1.00 98.06 113 PHE A C 1
ATOM 884 O O . PHE A 1 113 ? 5.873 -6.460 -20.236 1.00 98.06 113 PHE A O 1
ATOM 891 N N . GLY A 1 114 ? 4.993 -6.128 -18.200 1.00 96.94 114 GLY A N 1
ATOM 892 C CA . GLY A 1 114 ? 6.234 -5.656 -17.593 1.00 96.94 114 GLY A CA 1
ATOM 893 C C . GLY A 1 114 ? 7.292 -6.753 -17.484 1.00 96.94 114 GLY A C 1
ATOM 894 O O . GLY A 1 114 ? 8.448 -6.528 -17.843 1.00 96.94 114 GLY A O 1
ATOM 895 N N . LEU A 1 115 ? 6.896 -7.963 -17.070 1.00 96.50 115 LEU A N 1
ATOM 896 C CA . LEU A 1 115 ? 7.805 -9.110 -17.014 1.00 96.50 115 LEU A CA 1
ATOM 897 C C . LEU A 1 115 ? 8.199 -9.592 -18.414 1.00 96.50 115 LEU A C 1
ATOM 899 O O . LEU A 1 115 ? 9.375 -9.876 -18.640 1.00 96.50 115 LEU A O 1
ATOM 903 N N . PHE A 1 116 ? 7.260 -9.629 -19.369 1.00 96.06 116 PHE A N 1
ATOM 904 C CA . PHE A 1 116 ? 7.576 -9.959 -20.764 1.00 96.06 116 PHE A CA 1
ATOM 905 C C . PHE A 1 116 ? 8.572 -8.968 -21.377 1.00 96.06 116 PHE A C 1
ATOM 907 O O . PHE A 1 116 ? 9.583 -9.399 -21.931 1.00 96.06 116 PHE A O 1
ATOM 914 N N . PHE A 1 117 ? 8.329 -7.662 -21.227 1.00 95.44 117 PHE A N 1
ATOM 915 C CA . PHE A 1 117 ? 9.235 -6.624 -21.718 1.00 95.44 117 PHE A CA 1
ATOM 916 C C . PHE A 1 117 ? 10.622 -6.715 -21.072 1.00 95.44 117 PHE A C 1
ATOM 918 O O . PHE A 1 117 ? 11.633 -6.663 -21.769 1.00 95.44 117 PHE A O 1
ATOM 925 N N . GLY A 1 118 ? 10.670 -6.886 -19.747 1.00 94.38 118 GLY A N 1
ATOM 926 C CA . GLY A 1 118 ? 11.927 -6.963 -19.011 1.00 94.38 118 GLY A CA 1
ATOM 927 C C . GLY A 1 118 ? 12.746 -8.207 -19.361 1.00 94.38 118 GLY A C 1
ATOM 928 O O . GLY A 1 118 ? 13.946 -8.105 -19.582 1.00 94.38 118 GLY A O 1
ATOM 929 N N . TYR A 1 119 ? 12.129 -9.387 -19.430 1.00 95.12 119 TYR A N 1
ATOM 930 C CA . TYR A 1 119 ? 12.880 -10.649 -19.381 1.00 95.12 119 TYR A CA 1
ATOM 931 C C . TYR A 1 119 ? 12.807 -11.501 -20.653 1.00 95.12 119 TYR A C 1
ATOM 933 O O . TYR A 1 119 ? 13.619 -12.411 -20.799 1.00 95.12 119 TYR A O 1
ATOM 941 N N . PHE A 1 120 ? 11.902 -11.213 -21.594 1.00 94.25 120 PHE A N 1
ATOM 942 C CA . PHE A 1 120 ? 11.668 -12.053 -22.783 1.00 94.25 120 PHE A CA 1
ATOM 943 C C . PHE A 1 120 ? 11.839 -11.300 -24.115 1.00 94.25 120 PHE A C 1
ATOM 945 O O . PHE A 1 120 ? 11.535 -11.818 -25.191 1.00 94.25 120 PHE A O 1
ATOM 952 N N . GLY A 1 121 ? 12.406 -10.095 -24.055 1.00 80.38 121 GLY A N 1
ATOM 953 C CA . GLY A 1 121 ? 12.709 -9.238 -25.197 1.00 80.38 121 GLY A CA 1
ATOM 954 C C . GLY A 1 121 ? 12.004 -7.892 -25.076 1.00 80.38 121 GLY A C 1
ATOM 955 O O . GLY A 1 121 ? 10.808 -7.846 -24.794 1.00 80.38 121 GLY A O 1
ATOM 956 N N . GLN A 1 122 ? 12.738 -6.801 -25.321 1.00 88.25 122 GLN A N 1
ATOM 957 C CA . GLN A 1 122 ? 12.228 -5.429 -25.212 1.00 88.25 122 GLN A CA 1
ATOM 958 C C . GLN A 1 122 ? 11.278 -5.056 -26.363 1.00 88.25 122 GLN A C 1
ATOM 960 O O . GLN A 1 122 ? 11.505 -4.106 -27.110 1.00 88.25 122 GLN A O 1
ATOM 965 N N . ASN A 1 123 ? 10.186 -5.802 -26.533 1.00 91.62 123 ASN A N 1
ATOM 966 C CA . ASN A 1 123 ? 9.116 -5.412 -27.438 1.00 91.62 123 ASN A CA 1
ATOM 967 C C . ASN A 1 123 ? 8.376 -4.201 -26.851 1.00 91.62 123 ASN A C 1
ATOM 969 O O . ASN A 1 123 ? 7.648 -4.319 -25.865 1.00 91.62 123 ASN A O 1
ATOM 973 N N . PHE A 1 124 ? 8.527 -3.042 -27.486 1.00 92.31 124 PHE A N 1
ATOM 974 C CA . PHE A 1 124 ? 7.939 -1.785 -27.023 1.00 92.31 124 PHE A CA 1
ATOM 975 C C . PHE A 1 124 ? 6.406 -1.799 -26.940 1.00 92.31 124 PHE A C 1
ATOM 977 O O . PHE A 1 124 ? 5.847 -1.033 -26.158 1.00 92.31 124 PHE A O 1
ATOM 984 N N . ALA A 1 125 ? 5.713 -2.699 -27.647 1.00 96.12 125 ALA A N 1
ATOM 985 C CA . ALA A 1 125 ? 4.277 -2.892 -27.447 1.00 96.12 125 ALA A CA 1
ATOM 986 C C . ALA A 1 125 ? 3.961 -3.399 -26.027 1.00 96.12 125 ALA A C 1
ATOM 988 O O . ALA A 1 125 ? 3.008 -2.937 -25.402 1.00 96.12 125 ALA A O 1
ATOM 989 N N . PHE A 1 126 ? 4.786 -4.300 -25.479 1.00 96.62 126 PHE A N 1
ATOM 990 C CA . PHE A 1 126 ? 4.644 -4.770 -24.098 1.00 96.62 126 PHE A CA 1
ATOM 991 C C . PHE A 1 126 ? 4.968 -3.662 -23.096 1.00 96.62 126 PHE A C 1
ATOM 993 O O . PHE A 1 126 ? 4.252 -3.508 -22.111 1.00 96.62 126 PHE A O 1
ATOM 1000 N N . HIS A 1 127 ? 5.969 -2.825 -23.374 1.00 95.06 127 HIS A N 1
ATOM 1001 C CA . HIS A 1 127 ? 6.215 -1.642 -22.548 1.00 95.06 127 HIS A CA 1
ATOM 1002 C C . HIS A 1 127 ? 5.016 -0.679 -22.551 1.00 95.06 127 HIS A C 1
ATOM 1004 O O . HIS A 1 127 ? 4.574 -0.241 -21.493 1.00 95.06 127 HIS A O 1
ATOM 1010 N N . GLY A 1 128 ? 4.418 -0.414 -23.717 1.00 96.19 128 GLY A N 1
ATOM 1011 C CA . GLY A 1 128 ? 3.207 0.403 -23.818 1.00 96.19 128 GLY A CA 1
ATOM 1012 C C . GLY A 1 128 ? 2.040 -0.166 -23.004 1.00 96.19 128 GLY A C 1
ATOM 1013 O O . GLY A 1 128 ? 1.397 0.561 -22.250 1.00 96.19 128 GLY A O 1
ATOM 1014 N N . LEU A 1 129 ? 1.799 -1.478 -23.085 1.00 98.00 129 LEU A N 1
ATOM 1015 C CA . LEU A 1 129 ? 0.763 -2.142 -22.286 1.00 98.00 129 LEU A CA 1
ATOM 1016 C C . LEU A 1 129 ? 1.069 -2.112 -20.785 1.00 98.00 129 LEU A C 1
ATOM 1018 O O . LEU A 1 129 ? 0.157 -1.923 -19.984 1.00 98.00 129 LEU A O 1
ATOM 1022 N N . PHE A 1 130 ? 2.337 -2.226 -20.390 1.00 97.25 130 PHE A N 1
ATOM 1023 C CA . PHE A 1 130 ? 2.752 -2.034 -19.003 1.00 97.25 130 PHE A CA 1
ATOM 1024 C C . PHE A 1 130 ? 2.366 -0.640 -18.481 1.00 97.25 130 PHE A C 1
ATOM 1026 O O . PHE A 1 130 ? 1.755 -0.543 -17.415 1.00 97.25 130 PHE A O 1
ATOM 1033 N N . LEU A 1 131 ? 2.628 0.419 -19.256 1.00 96.75 131 LEU A N 1
ATOM 1034 C CA . LEU A 1 131 ? 2.244 1.793 -18.904 1.00 96.75 131 LEU A CA 1
ATOM 1035 C C . LEU A 1 131 ? 0.719 1.970 -18.825 1.00 96.75 131 LEU A C 1
ATOM 1037 O O . LEU A 1 131 ? 0.218 2.635 -17.915 1.00 96.75 131 LEU A O 1
ATOM 1041 N N . VAL A 1 132 ? -0.040 1.337 -19.729 1.00 98.44 132 VAL A N 1
ATOM 1042 C CA . VAL A 1 132 ? -1.512 1.286 -19.642 1.00 98.44 132 VAL A CA 1
ATOM 1043 C C . VAL A 1 132 ? -1.951 0.619 -18.337 1.00 98.44 132 VAL A C 1
ATOM 1045 O O . VAL A 1 132 ? -2.807 1.155 -17.634 1.00 98.44 132 VAL A O 1
ATOM 1048 N N . GLY A 1 133 ? -1.336 -0.507 -17.969 1.00 98.50 133 GLY A N 1
ATOM 1049 C CA . GLY A 1 133 ? -1.597 -1.191 -16.704 1.00 98.50 133 GLY A CA 1
ATOM 1050 C C . GLY A 1 133 ? -1.365 -0.289 -15.490 1.00 98.50 133 GLY A C 1
ATOM 1051 O O . GLY A 1 133 ? -2.252 -0.150 -14.648 1.00 98.50 133 GLY A O 1
ATOM 1052 N N . GLN A 1 134 ? -0.219 0.396 -15.433 1.00 97.81 134 GLN A N 1
ATOM 1053 C CA . GLN A 1 134 ? 0.086 1.360 -14.368 1.00 97.81 134 GLN A CA 1
ATOM 1054 C C . GLN A 1 134 ? -0.913 2.526 -14.325 1.00 97.81 134 GLN A C 1
ATOM 1056 O O . GLN A 1 134 ? -1.365 2.916 -13.248 1.00 97.81 134 GLN A O 1
ATOM 1061 N N . SER A 1 135 ? -1.317 3.042 -15.488 1.00 98.31 135 SER A N 1
ATOM 1062 C CA . SER A 1 135 ? -2.308 4.122 -15.596 1.00 98.31 135 SER A CA 1
ATOM 1063 C C . SER A 1 135 ? -3.675 3.701 -15.046 1.00 98.31 135 SER A C 1
ATOM 1065 O O . SER A 1 135 ? -4.337 4.483 -14.365 1.00 98.31 135 SER A O 1
ATOM 1067 N N . LEU A 1 136 ? -4.090 2.452 -15.282 1.00 98.75 136 LEU A N 1
ATOM 1068 C CA . LEU A 1 136 ? -5.318 1.892 -14.709 1.00 98.75 136 LEU A CA 1
ATOM 1069 C C . LEU A 1 136 ? -5.226 1.730 -13.186 1.00 98.75 136 LEU A C 1
ATOM 1071 O O . LEU A 1 136 ? -6.192 2.038 -12.489 1.00 98.75 136 LEU A O 1
ATOM 1075 N N . VAL A 1 137 ? -4.076 1.301 -12.651 1.00 98.69 137 VAL A N 1
ATOM 1076 C CA . VAL A 1 137 ? -3.856 1.244 -11.192 1.00 98.69 137 VAL A CA 1
ATOM 1077 C C . VAL A 1 137 ? -3.950 2.645 -10.583 1.00 98.69 137 VAL A C 1
ATOM 1079 O O . VAL A 1 137 ? -4.668 2.837 -9.601 1.00 98.69 137 VAL A O 1
ATOM 1082 N N . PHE A 1 138 ? -3.309 3.640 -11.200 1.00 98.62 138 PHE A N 1
ATOM 1083 C CA . PHE A 1 138 ? -3.397 5.038 -10.776 1.00 98.62 138 PHE A CA 1
ATOM 1084 C C . PHE A 1 138 ? -4.842 5.555 -10.801 1.00 98.62 138 PHE A C 1
ATOM 1086 O O . PHE A 1 138 ? -5.325 6.121 -9.819 1.00 98.62 138 PHE A O 1
ATOM 1093 N N . PHE A 1 139 ? -5.573 5.296 -11.889 1.00 98.75 139 PHE A N 1
ATOM 1094 C CA . PHE A 1 139 ? -6.977 5.681 -12.008 1.00 98.75 139 PHE A CA 1
ATOM 1095 C C . PHE A 1 139 ? -7.855 4.997 -10.953 1.00 98.75 139 PHE A C 1
ATOM 1097 O O . PHE A 1 139 ? -8.704 5.642 -10.338 1.00 98.75 139 PHE A O 1
ATOM 1104 N N . SER A 1 140 ? -7.609 3.719 -10.657 1.00 98.81 140 SER A N 1
ATOM 1105 C CA . SER A 1 140 ? -8.277 3.041 -9.547 1.00 98.81 140 SER A CA 1
ATOM 1106 C C . SER A 1 140 ? -7.988 3.703 -8.197 1.00 98.81 140 SER A C 1
ATOM 1108 O O . SER A 1 140 ? -8.872 3.741 -7.343 1.00 98.81 140 SER A O 1
ATOM 1110 N N . GLY A 1 141 ? -6.784 4.240 -7.995 1.00 98.62 141 GLY A N 1
ATOM 1111 C CA . GLY A 1 141 ? -6.446 5.028 -6.810 1.00 98.62 141 GLY A CA 1
ATOM 1112 C C . GLY A 1 141 ? -7.275 6.312 -6.700 1.00 98.62 141 GLY A C 1
ATOM 1113 O O . GLY A 1 141 ? -7.745 6.640 -5.611 1.00 98.62 141 GLY A O 1
ATOM 1114 N N . ILE A 1 142 ? -7.545 6.999 -7.817 1.00 98.81 142 ILE A N 1
ATOM 1115 C CA . ILE A 1 142 ? -8.452 8.164 -7.850 1.00 98.81 142 ILE A CA 1
ATOM 1116 C C . ILE A 1 142 ? -9.868 7.751 -7.430 1.00 98.81 142 ILE A C 1
ATOM 1118 O O . ILE A 1 142 ? -10.479 8.400 -6.577 1.00 98.81 142 ILE A O 1
ATOM 1122 N N . LEU A 1 143 ? -10.381 6.654 -7.995 1.00 98.81 143 LEU A N 1
ATOM 1123 C CA . LEU A 1 143 ? -11.698 6.119 -7.638 1.00 98.81 143 LEU A CA 1
ATOM 1124 C C . LEU A 1 143 ? -11.770 5.743 -6.152 1.00 98.81 143 LEU A C 1
ATOM 1126 O O . LEU A 1 143 ? -12.760 6.048 -5.483 1.00 98.81 143 LEU A O 1
ATOM 1130 N N . LEU A 1 144 ? -10.709 5.131 -5.621 1.00 98.75 144 LEU A N 1
ATOM 1131 C CA . LEU A 1 144 ? -10.596 4.796 -4.207 1.00 98.75 144 LEU A CA 1
ATOM 1132 C C . LEU A 1 144 ? -10.604 6.050 -3.330 1.00 98.75 144 LEU A C 1
ATOM 1134 O O . LEU A 1 144 ? -11.399 6.121 -2.398 1.00 98.75 144 LEU A O 1
ATOM 1138 N N . ALA A 1 145 ? -9.791 7.064 -3.636 1.00 98.69 145 ALA A N 1
ATOM 1139 C CA . ALA A 1 145 ? -9.778 8.320 -2.886 1.00 98.69 145 ALA A CA 1
ATOM 1140 C C . ALA A 1 145 ? -11.168 8.986 -2.873 1.00 98.69 145 ALA A C 1
ATOM 1142 O O . ALA A 1 145 ? -11.633 9.443 -1.827 1.00 98.69 145 ALA A O 1
ATOM 1143 N N . ALA A 1 146 ? -11.882 8.966 -4.003 1.00 98.56 146 ALA A N 1
ATOM 1144 C CA . ALA A 1 146 ? -13.248 9.476 -4.086 1.00 98.56 146 ALA A CA 1
ATOM 1145 C C . ALA A 1 146 ? -14.235 8.681 -3.208 1.00 98.56 146 ALA A C 1
ATOM 1147 O O . ALA A 1 146 ? -15.082 9.282 -2.536 1.00 98.56 146 ALA A O 1
ATOM 1148 N N . ALA A 1 147 ? -14.134 7.348 -3.178 1.00 98.31 147 ALA A N 1
ATOM 1149 C CA . ALA A 1 147 ? -14.957 6.482 -2.325 1.00 98.31 147 ALA A CA 1
ATOM 1150 C C . ALA A 1 147 ? -14.632 6.650 -0.827 1.00 98.31 147 ALA A C 1
ATOM 1152 O O . ALA A 1 147 ? -15.520 6.597 0.027 1.00 98.31 147 ALA A O 1
ATOM 1153 N N . LEU A 1 148 ? -13.364 6.915 -0.504 1.00 98.19 148 LEU A N 1
ATOM 1154 C CA . LEU A 1 148 ? -12.872 7.113 0.859 1.00 98.19 148 LEU A CA 1
ATOM 1155 C C . LEU A 1 148 ? -13.115 8.515 1.422 1.00 98.19 148 LEU A C 1
ATOM 1157 O O . LEU A 1 148 ? -12.804 8.735 2.589 1.00 98.19 148 LEU A O 1
ATOM 1161 N N . TRP A 1 149 ? -13.698 9.438 0.650 1.00 98.19 149 TRP A N 1
ATOM 1162 C CA . TRP A 1 149 ? -13.920 10.827 1.060 1.00 98.19 149 TRP A CA 1
ATOM 1163 C C . TRP A 1 149 ? -14.499 10.938 2.489 1.00 98.19 149 TRP A C 1
ATOM 1165 O O . TRP A 1 149 ? -15.665 10.586 2.715 1.00 98.19 149 TRP A O 1
ATOM 1175 N N . PRO A 1 150 ? -13.723 11.432 3.475 1.00 97.31 150 PRO A N 1
ATOM 1176 C CA . PRO A 1 150 ? -14.073 11.270 4.887 1.00 97.31 150 PRO A CA 1
ATOM 1177 C C . PRO A 1 150 ? -15.212 12.190 5.339 1.00 97.31 150 PRO A C 1
ATOM 1179 O O . PRO A 1 150 ? -15.847 11.944 6.361 1.00 97.31 150 PRO A O 1
ATOM 1182 N N . TRP A 1 151 ? -15.532 13.229 4.566 1.00 97.12 151 TRP A N 1
ATOM 1183 C CA . TRP A 1 151 ? -16.595 14.177 4.910 1.00 97.12 151 TRP A CA 1
ATOM 1184 C C . TRP A 1 151 ? -18.000 13.736 4.477 1.00 97.12 151 TRP A C 1
ATOM 1186 O O . TRP A 1 151 ? -18.965 14.468 4.725 1.00 97.12 151 TRP A O 1
ATOM 1196 N N . ARG A 1 152 ? -18.155 12.554 3.862 1.00 95.62 152 ARG A N 1
ATOM 1197 C CA . ARG A 1 152 ? -19.477 12.007 3.519 1.00 95.62 152 ARG A CA 1
ATOM 1198 C C . ARG A 1 152 ? -20.294 11.759 4.792 1.00 95.62 152 ARG A C 1
ATOM 1200 O O . ARG A 1 152 ? -19.873 11.025 5.681 1.00 95.62 152 ARG A O 1
ATOM 1207 N N . LYS A 1 153 ? -21.490 12.354 4.868 1.00 96.06 153 LYS A N 1
ATOM 1208 C CA . LYS A 1 153 ? -22.372 12.244 6.046 1.00 96.06 153 LYS A CA 1
ATOM 1209 C C . LYS A 1 153 ? -22.790 10.799 6.342 1.00 96.06 153 LYS A C 1
ATOM 1211 O O . LYS A 1 153 ? -22.885 10.441 7.507 1.00 96.06 153 LYS A O 1
ATOM 1216 N N . GLU A 1 154 ? -22.982 9.987 5.302 1.00 96.31 154 GLU A N 1
ATOM 1217 C CA . GLU A 1 154 ? -23.393 8.574 5.391 1.00 96.31 154 GLU A CA 1
ATOM 1218 C C . GLU A 1 154 ? -22.388 7.668 6.128 1.00 96.31 154 GLU A C 1
ATOM 1220 O O . GLU A 1 154 ? -22.772 6.601 6.593 1.00 96.31 154 GLU A O 1
ATOM 1225 N N . TYR A 1 155 ? -21.126 8.093 6.270 1.00 96.31 155 TYR A N 1
ATOM 1226 C CA . TYR A 1 155 ? -20.076 7.331 6.961 1.00 96.31 155 TYR A CA 1
ATOM 1227 C C . TYR A 1 155 ? -19.626 7.967 8.275 1.00 96.31 155 TYR A C 1
ATOM 1229 O O . TYR A 1 155 ? -18.577 7.603 8.807 1.00 96.31 155 TYR A O 1
ATOM 1237 N N . ARG A 1 156 ? -20.383 8.937 8.796 1.00 97.06 156 ARG A N 1
ATOM 1238 C CA . ARG A 1 156 ? -20.082 9.514 10.103 1.00 97.06 156 ARG A CA 1
ATOM 1239 C C . ARG A 1 156 ? -20.407 8.521 11.209 1.00 97.06 156 ARG A C 1
ATOM 1241 O O . ARG A 1 156 ? -21.420 7.829 11.162 1.00 97.06 156 ARG A O 1
ATOM 1248 N N . LEU A 1 157 ? -19.541 8.486 12.207 1.00 97.31 157 LEU A N 1
ATOM 1249 C CA . LEU A 1 157 ? -19.710 7.680 13.400 1.00 97.31 157 LEU A CA 1
ATOM 1250 C C . LEU A 1 157 ? -20.610 8.401 14.405 1.00 97.31 157 LEU A C 1
ATOM 1252 O O . LEU A 1 157 ? -20.625 9.634 14.481 1.00 97.31 157 LEU A O 1
ATOM 1256 N N . ALA A 1 158 ? -21.365 7.611 15.166 1.00 95.81 158 ALA A N 1
ATOM 1257 C CA . ALA A 1 158 ? -22.165 8.111 16.274 1.00 95.81 158 ALA A CA 1
ATOM 1258 C C . ALA A 1 158 ? -21.258 8.664 17.396 1.00 95.81 158 ALA A C 1
ATOM 1260 O O . ALA A 1 158 ? -20.131 8.183 17.541 1.00 95.81 158 ALA A O 1
ATOM 1261 N N . PRO A 1 159 ? -21.728 9.636 18.203 1.00 93.19 159 PRO A N 1
ATOM 1262 C CA . PRO A 1 159 ? -20.923 10.251 19.266 1.00 93.19 159 PRO A CA 1
ATOM 1263 C C . PRO A 1 159 ? -20.393 9.279 20.333 1.00 93.19 159 PRO A C 1
ATOM 1265 O O . PRO A 1 159 ? -19.402 9.566 20.996 1.00 93.19 159 PRO A O 1
ATOM 1268 N N . ASP A 1 160 ? -21.061 8.143 20.525 1.00 94.12 160 ASP A N 1
ATOM 1269 C CA . ASP A 1 160 ? -20.709 7.081 21.470 1.00 94.12 160 ASP A CA 1
ATOM 1270 C C . ASP A 1 160 ? -19.889 5.950 20.826 1.00 94.12 160 ASP A C 1
ATOM 1272 O O . ASP A 1 160 ? -19.566 4.957 21.483 1.00 94.12 160 ASP A O 1
ATOM 1276 N N . SER A 1 161 ? -19.525 6.087 19.546 1.00 96.38 161 SER A N 1
ATOM 1277 C CA . SER A 1 161 ? -18.740 5.079 18.842 1.00 96.38 161 SER A CA 1
ATOM 1278 C C . SER A 1 161 ? -17.402 4.834 19.549 1.00 96.38 161 SER A C 1
ATOM 1280 O O . SER A 1 161 ? -16.686 5.788 19.865 1.00 96.38 161 SER A O 1
ATOM 1282 N N . PRO A 1 162 ? -16.997 3.566 19.746 1.00 96.56 162 PRO A N 1
ATOM 1283 C CA . PRO A 1 162 ? -15.698 3.259 20.335 1.00 96.56 162 PRO A CA 1
ATOM 1284 C C . PRO A 1 162 ? -14.534 3.550 19.377 1.00 96.56 162 PRO A C 1
ATOM 1286 O O . PRO A 1 162 ? -13.378 3.511 19.800 1.00 96.56 162 PRO A O 1
ATOM 1289 N N . TYR A 1 163 ? -14.814 3.792 18.093 1.00 97.69 163 TYR A N 1
ATOM 1290 C CA . TYR A 1 163 ? -13.802 4.064 17.079 1.00 97.69 163 TYR A CA 1
ATOM 1291 C C . TYR A 1 163 ? -13.417 5.540 17.038 1.00 97.69 163 TYR A C 1
ATOM 1293 O O . TYR A 1 163 ? -14.200 6.419 17.393 1.00 97.69 163 TYR A O 1
ATOM 1301 N N . ALA A 1 164 ? -12.203 5.806 16.569 1.00 97.56 164 ALA A N 1
ATOM 1302 C CA . ALA A 1 164 ? -11.647 7.145 16.497 1.00 97.56 164 ALA A CA 1
ATOM 1303 C C . ALA A 1 164 ? -12.473 8.080 15.593 1.00 97.56 164 ALA A C 1
ATOM 1305 O O . ALA A 1 164 ? -12.610 7.836 14.393 1.00 97.56 164 ALA A O 1
ATOM 1306 N N . HIS A 1 165 ? -12.986 9.179 16.151 1.00 97.75 165 HIS A N 1
ATOM 1307 C CA . HIS A 1 165 ? -13.795 10.149 15.414 1.00 97.75 165 HIS A CA 1
ATOM 1308 C C . HIS A 1 165 ? -13.612 11.587 15.909 1.00 97.75 165 HIS A C 1
ATOM 1310 O O . HIS A 1 165 ? -13.198 11.846 17.040 1.00 97.75 165 HIS A O 1
ATOM 1316 N N . THR A 1 166 ? -13.900 12.560 15.047 1.00 97.38 166 THR A N 1
ATOM 1317 C CA . THR A 1 166 ? -13.963 13.974 15.448 1.00 97.38 166 THR A CA 1
ATOM 1318 C C . THR A 1 166 ? -15.261 14.274 16.200 1.00 97.38 166 THR A C 1
ATOM 1320 O O . THR A 1 166 ? -16.228 13.524 16.116 1.00 97.38 166 THR A O 1
ATOM 1323 N N . LYS A 1 167 ? -15.354 15.451 16.836 1.00 94.31 167 LYS A N 1
ATOM 1324 C CA . LYS A 1 167 ? -16.605 15.927 17.465 1.00 94.31 167 LYS A CA 1
ATOM 1325 C C . LYS A 1 167 ? -17.809 15.974 16.512 1.00 94.31 167 LYS A C 1
ATOM 1327 O O . LYS A 1 167 ? -18.942 15.904 16.964 1.00 94.31 167 LYS A O 1
ATOM 1332 N N . SER A 1 168 ? -17.577 16.115 15.206 1.00 94.75 168 SER A N 1
ATOM 1333 C CA . SER A 1 168 ? -18.629 16.127 14.180 1.00 94.75 168 SER A CA 1
ATOM 1334 C C . SER A 1 168 ? -18.954 14.738 13.611 1.00 94.75 168 SER A C 1
ATOM 1336 O O . SER A 1 168 ? -19.720 14.645 12.648 1.00 94.75 168 SER A O 1
ATOM 1338 N N . GLY A 1 169 ? -18.372 13.676 14.181 1.00 96.75 169 GLY A N 1
ATOM 1339 C CA . GLY A 1 169 ? -18.569 12.285 13.774 1.00 96.75 169 GLY A CA 1
ATOM 1340 C C . GLY A 1 169 ? -17.712 11.846 12.585 1.00 96.75 169 GLY A C 1
ATOM 1341 O O . GLY A 1 169 ? -17.968 10.788 12.026 1.00 96.75 169 GLY A O 1
ATOM 1342 N N . VAL A 1 170 ? -16.717 12.625 12.140 1.00 97.88 170 VAL A N 1
ATOM 1343 C CA . VAL A 1 170 ? -15.841 12.194 11.031 1.00 97.88 170 VAL A CA 1
ATOM 1344 C C . VAL A 1 170 ? -14.963 11.041 11.504 1.00 97.88 170 VAL A C 1
ATOM 1346 O O . VAL A 1 170 ? -14.208 11.214 12.458 1.00 97.88 170 VAL A O 1
ATOM 1349 N N . ASP A 1 171 ? -15.054 9.900 10.823 1.00 98.12 171 ASP A N 1
ATOM 1350 C CA . ASP A 1 171 ? -14.224 8.716 11.060 1.00 98.12 171 ASP A CA 1
ATOM 1351 C C . ASP A 1 171 ? -12.751 9.021 10.741 1.00 98.12 171 ASP A C 1
ATOM 1353 O O . ASP A 1 171 ? -12.380 9.265 9.587 1.00 98.12 171 ASP A O 1
ATOM 1357 N N . LEU A 1 172 ? -11.906 9.018 11.775 1.00 98.44 172 LEU A N 1
ATOM 1358 C CA . LEU A 1 172 ? -10.485 9.329 11.639 1.00 98.44 172 LEU A CA 1
ATOM 1359 C C . LEU A 1 172 ? -9.695 8.190 10.992 1.00 98.44 172 LEU A C 1
ATOM 1361 O O . LEU A 1 172 ? -8.694 8.462 10.334 1.00 98.44 172 LEU A O 1
ATOM 1365 N N . LEU A 1 173 ? -10.145 6.938 11.121 1.00 98.06 173 LEU A N 1
ATOM 1366 C CA . LEU A 1 173 ? -9.527 5.816 10.419 1.00 98.06 173 LEU A CA 1
ATOM 1367 C C . LEU A 1 173 ? -9.756 5.951 8.913 1.00 98.06 173 LEU A C 1
ATOM 1369 O O . LEU A 1 173 ? -8.813 5.838 8.130 1.00 98.06 173 LEU A O 1
ATOM 1373 N N . ARG A 1 174 ? -10.989 6.275 8.502 1.00 98.38 174 ARG A N 1
ATOM 1374 C CA . ARG A 1 174 ? -11.288 6.599 7.098 1.00 98.38 174 ARG A CA 1
ATOM 1375 C C . ARG A 1 174 ? -10.461 7.786 6.609 1.00 98.38 174 ARG A C 1
ATOM 1377 O O . ARG A 1 174 ? -9.938 7.732 5.499 1.00 98.38 174 ARG A O 1
ATOM 1384 N N . ALA A 1 175 ? -10.331 8.839 7.417 1.00 98.62 175 ALA A N 1
ATOM 1385 C CA . ALA A 1 175 ? -9.507 9.992 7.065 1.00 98.62 175 ALA A CA 1
ATOM 1386 C C . ALA A 1 175 ? -8.028 9.610 6.882 1.00 98.62 175 ALA A C 1
ATOM 1388 O O . ALA A 1 175 ? -7.421 10.050 5.913 1.00 98.62 175 ALA A O 1
ATOM 1389 N N . ALA A 1 176 ? -7.474 8.741 7.733 1.00 98.75 176 ALA A N 1
ATOM 1390 C CA . ALA A 1 176 ? -6.110 8.235 7.589 1.00 98.75 176 ALA A CA 1
ATOM 1391 C C . ALA A 1 176 ? -5.915 7.440 6.287 1.00 98.75 176 ALA A C 1
ATOM 1393 O O . ALA A 1 176 ? -4.968 7.707 5.547 1.00 98.75 176 ALA A O 1
ATOM 1394 N N . PHE A 1 177 ? -6.844 6.535 5.952 1.00 98.75 177 PHE A N 1
ATOM 1395 C CA . PHE A 1 177 ? -6.820 5.822 4.669 1.00 98.75 177 PHE A CA 1
ATOM 1396 C C . PHE A 1 177 ? -6.921 6.770 3.472 1.00 98.75 177 PHE A C 1
ATOM 1398 O O . PHE A 1 177 ? -6.187 6.614 2.499 1.00 98.75 177 PHE A O 1
ATOM 1405 N 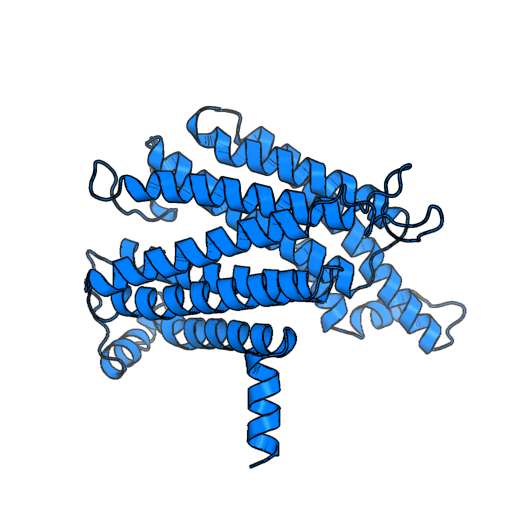N . PHE A 1 178 ? -7.802 7.770 3.544 1.00 98.81 178 PHE A N 1
ATOM 1406 C CA . PHE A 1 178 ? -7.936 8.787 2.506 1.00 98.81 178 PHE A CA 1
ATOM 1407 C C . PHE A 1 178 ? -6.640 9.591 2.327 1.00 98.81 178 PHE A C 1
ATOM 1409 O O . PHE A 1 178 ? -6.169 9.750 1.203 1.00 98.81 178 PHE A O 1
ATOM 1416 N N . THR A 1 179 ? -6.033 10.059 3.422 1.00 98.81 179 THR A N 1
ATOM 1417 C CA . THR A 1 179 ? -4.758 10.788 3.400 1.00 98.81 179 THR A CA 1
ATOM 1418 C C . THR A 1 179 ? -3.644 9.950 2.779 1.00 98.81 179 THR A C 1
ATOM 1420 O O . THR A 1 179 ? -2.938 10.450 1.907 1.00 98.81 179 THR A O 1
ATOM 1423 N N . MET A 1 180 ? -3.516 8.680 3.171 1.00 98.69 180 MET A N 1
ATOM 1424 C CA . MET A 1 180 ? -2.537 7.757 2.590 1.00 98.69 180 MET A CA 1
ATOM 1425 C C . MET A 1 180 ? -2.788 7.545 1.088 1.00 98.69 180 MET A C 1
ATOM 1427 O O . MET A 1 180 ? -1.853 7.650 0.295 1.00 98.69 180 MET A O 1
ATOM 1431 N N . ALA A 1 181 ? -4.040 7.329 0.668 1.00 98.75 181 ALA A N 1
ATOM 1432 C CA . ALA A 1 181 ? -4.380 7.139 -0.743 1.00 98.75 181 ALA A CA 1
ATOM 1433 C C . ALA A 1 181 ? -4.037 8.379 -1.590 1.00 98.75 181 ALA A C 1
ATOM 1435 O O . ALA A 1 181 ? -3.438 8.258 -2.658 1.00 98.75 181 ALA A O 1
ATOM 1436 N N . VAL A 1 182 ? -4.353 9.582 -1.097 1.00 98.81 182 VAL A N 1
ATOM 1437 C CA . VAL A 1 182 ? -4.000 10.842 -1.770 1.00 98.81 182 VAL A CA 1
ATOM 1438 C C . VAL A 1 182 ? -2.485 11.033 -1.826 1.00 98.81 182 VAL A C 1
ATOM 1440 O O . VAL A 1 182 ? -1.959 11.349 -2.890 1.00 98.81 182 VAL A O 1
ATOM 1443 N N . ALA A 1 183 ? -1.769 10.803 -0.725 1.00 98.69 183 ALA A N 1
ATOM 1444 C CA . ALA A 1 183 ? -0.309 10.884 -0.699 1.00 98.69 183 ALA A CA 1
ATOM 1445 C C . ALA A 1 183 ? 0.339 9.900 -1.690 1.00 98.69 183 ALA A C 1
ATOM 1447 O O . ALA A 1 183 ? 1.293 10.258 -2.382 1.00 98.69 183 ALA A O 1
ATOM 1448 N N . THR A 1 184 ? -0.231 8.700 -1.830 1.00 98.44 184 THR A N 1
ATOM 1449 C CA . THR A 1 184 ? 0.217 7.683 -2.794 1.00 98.44 184 THR A CA 1
ATOM 1450 C C . THR A 1 184 ? 0.017 8.156 -4.228 1.00 98.44 184 THR A C 1
ATOM 1452 O O . THR A 1 184 ? 0.933 8.040 -5.038 1.00 98.44 184 THR A O 1
ATOM 1455 N N . LEU A 1 185 ? -1.132 8.762 -4.546 1.00 98.50 185 LEU A N 1
ATOM 1456 C CA . LEU A 1 185 ? -1.372 9.363 -5.863 1.00 98.50 185 LEU A CA 1
ATOM 1457 C C . LEU A 1 185 ? -0.389 10.502 -6.155 1.00 98.50 185 LEU A C 1
ATOM 1459 O O . LEU A 1 185 ? 0.165 10.565 -7.250 1.00 98.50 185 LEU A O 1
ATOM 1463 N N . VAL A 1 186 ? -0.130 11.382 -5.183 1.00 97.81 186 VAL A N 1
ATOM 1464 C CA . VAL A 1 186 ? 0.842 12.475 -5.342 1.00 97.81 186 VAL A CA 1
ATOM 1465 C C . VAL A 1 186 ? 2.244 11.926 -5.600 1.00 97.81 186 VAL A C 1
ATOM 1467 O O . VAL A 1 186 ? 2.908 12.366 -6.538 1.00 97.81 186 VAL A O 1
ATOM 1470 N N . SER A 1 187 ? 2.675 10.927 -4.830 1.00 97.00 187 SER A N 1
ATOM 1471 C CA . SER A 1 187 ? 3.961 10.269 -5.056 1.00 97.00 187 SER A CA 1
ATOM 1472 C C . SER A 1 187 ? 4.024 9.570 -6.417 1.00 97.00 187 SER A C 1
ATOM 1474 O O . SER A 1 187 ? 5.021 9.701 -7.124 1.00 97.00 187 SER A O 1
ATOM 1476 N N . ALA A 1 188 ? 2.968 8.865 -6.828 1.00 96.69 188 ALA A N 1
ATOM 1477 C CA . ALA A 1 188 ? 2.909 8.200 -8.127 1.00 96.69 188 ALA A CA 1
ATOM 1478 C C . ALA A 1 188 ? 3.025 9.198 -9.289 1.00 96.69 188 ALA A C 1
ATOM 1480 O O . ALA A 1 188 ? 3.772 8.943 -10.231 1.00 96.69 188 ALA A O 1
ATOM 1481 N N . MET A 1 189 ? 2.369 10.363 -9.196 1.00 95.31 189 MET A N 1
ATOM 1482 C CA . MET A 1 189 ? 2.556 11.451 -10.164 1.00 95.31 189 MET A CA 1
ATOM 1483 C C . MET A 1 189 ? 4.005 11.945 -10.178 1.00 95.31 189 MET A C 1
ATOM 1485 O O . MET A 1 189 ? 4.561 12.158 -11.250 1.00 95.31 189 MET A O 1
ATOM 1489 N N . TRP A 1 190 ? 4.639 12.077 -9.011 1.00 92.50 190 TRP A N 1
ATOM 1490 C CA . TRP A 1 190 ? 6.043 12.485 -8.901 1.00 92.50 190 TRP A CA 1
ATOM 1491 C C . TRP A 1 190 ? 7.001 11.515 -9.614 1.00 92.50 190 TRP A C 1
ATOM 1493 O O . TRP A 1 190 ? 7.876 11.932 -10.379 1.00 92.50 190 TRP A O 1
ATOM 1503 N N . GLY A 1 191 ? 6.797 10.209 -9.412 1.00 92.56 191 GLY A N 1
ATOM 1504 C CA . GLY A 1 191 ? 7.535 9.154 -10.108 1.00 92.56 191 GLY A CA 1
ATOM 1505 C C . GLY A 1 191 ? 7.273 9.158 -11.616 1.00 92.56 191 GLY A C 1
ATOM 1506 O O . GLY A 1 191 ? 8.218 9.113 -12.402 1.00 92.56 191 GLY A O 1
ATOM 1507 N N . ALA A 1 192 ? 6.010 9.304 -12.029 1.00 93.00 192 ALA A N 1
ATOM 1508 C CA . ALA A 1 192 ? 5.618 9.357 -13.438 1.00 93.00 192 ALA A CA 1
ATOM 1509 C C . ALA A 1 192 ? 6.208 10.570 -14.173 1.00 93.00 192 ALA A C 1
ATOM 1511 O O . ALA A 1 192 ? 6.662 10.433 -15.308 1.00 93.00 192 ALA A O 1
ATOM 1512 N N . VAL A 1 193 ? 6.255 11.740 -13.522 1.00 91.38 193 VAL A N 1
ATOM 1513 C CA . VAL A 1 193 ? 6.918 12.933 -14.068 1.00 91.38 193 VAL A CA 1
ATOM 1514 C C . VAL A 1 193 ? 8.392 12.658 -14.297 1.00 91.38 193 VAL A C 1
ATOM 1516 O O . VAL A 1 193 ? 8.907 13.053 -15.326 1.00 91.38 193 VAL A O 1
ATOM 1519 N N . THR A 1 194 ? 9.077 11.962 -13.391 1.00 89.56 194 THR A N 1
ATOM 1520 C CA . THR A 1 194 ? 10.489 11.642 -13.626 1.00 89.56 194 THR A CA 1
ATOM 1521 C C . THR A 1 194 ? 10.657 10.637 -14.764 1.00 89.56 194 THR A C 1
ATOM 1523 O O . THR A 1 194 ? 11.514 10.813 -15.630 1.00 89.56 194 THR A O 1
ATOM 1526 N N . GLY A 1 195 ? 9.803 9.612 -14.801 1.00 89.00 195 GLY A N 1
ATOM 1527 C CA . GLY A 1 195 ? 9.849 8.588 -15.837 1.00 89.00 195 GLY A CA 1
ATOM 1528 C C . GLY A 1 195 ? 9.547 9.107 -17.245 1.00 89.00 195 GLY A C 1
ATOM 1529 O O . GLY A 1 195 ? 10.057 8.556 -18.217 1.00 89.00 195 GLY A O 1
ATOM 1530 N N . SER A 1 196 ? 8.787 10.198 -17.384 1.00 91.06 196 SER A N 1
ATOM 1531 C CA . SER A 1 196 ? 8.497 10.798 -18.696 1.00 91.06 196 SER A CA 1
ATOM 1532 C C . SER A 1 196 ? 9.718 11.438 -19.369 1.00 91.06 196 SER A C 1
ATOM 1534 O O . SER A 1 196 ? 9.681 11.690 -20.573 1.00 91.06 196 SER A O 1
ATOM 1536 N N . PHE A 1 197 ? 10.809 11.660 -18.627 1.00 91.56 197 PHE A N 1
ATOM 1537 C CA . PHE A 1 197 ? 12.079 12.147 -19.172 1.00 91.56 197 PHE A CA 1
ATOM 1538 C C . PHE A 1 197 ? 13.040 11.022 -19.571 1.00 91.56 197 PHE A C 1
ATOM 1540 O O . PHE A 1 197 ? 14.139 11.318 -20.046 1.00 91.56 197 PHE A O 1
ATOM 1547 N N . TRP A 1 198 ? 12.683 9.740 -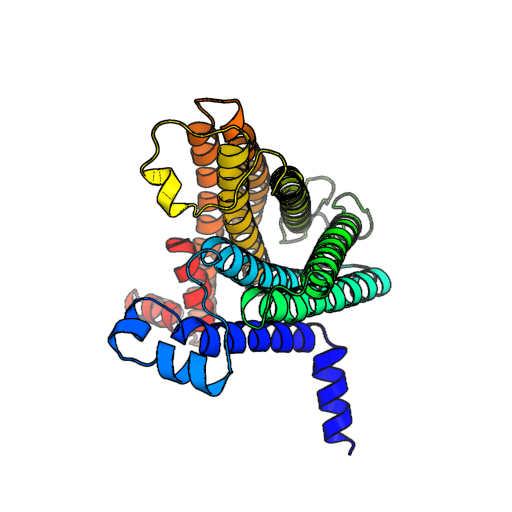19.397 1.00 88.31 198 TRP A N 1
ATOM 1548 C CA . TRP A 1 198 ? 13.553 8.657 -19.862 1.00 88.31 198 TRP A CA 1
ATOM 1549 C C . TRP A 1 198 ? 13.795 8.749 -21.367 1.00 88.31 198 TRP A C 1
ATOM 1551 O O . TRP A 1 198 ? 12.867 8.962 -22.144 1.00 88.31 198 TRP A O 1
ATOM 1561 N N . ALA A 1 199 ? 15.065 8.609 -21.759 1.00 80.50 199 ALA A N 1
ATOM 1562 C CA . ALA A 1 199 ? 15.551 8.853 -23.121 1.00 80.50 199 ALA A CA 1
ATOM 1563 C C . ALA A 1 199 ? 15.379 10.309 -23.618 1.00 80.50 199 ALA A C 1
ATOM 1565 O O . ALA A 1 199 ? 15.574 10.592 -24.798 1.00 80.50 199 ALA A O 1
ATOM 1566 N N . ASN A 1 200 ? 15.081 11.244 -22.712 1.00 87.50 200 ASN A N 1
ATOM 1567 C CA . ASN A 1 200 ? 15.008 12.685 -22.944 1.00 87.50 200 ASN A CA 1
ATOM 1568 C C . ASN A 1 200 ? 15.797 13.444 -21.856 1.00 87.50 200 ASN A C 1
ATOM 1570 O O . ASN A 1 200 ? 15.245 14.203 -21.059 1.00 87.50 200 ASN A O 1
ATOM 1574 N N . GLY A 1 201 ? 17.105 13.180 -21.777 1.00 83.44 201 GLY A N 1
ATOM 1575 C CA . GLY A 1 201 ? 17.994 13.775 -20.769 1.00 83.44 201 GLY A CA 1
ATOM 1576 C C . GLY A 1 201 ? 17.953 13.098 -19.391 1.00 83.44 201 GLY A C 1
ATOM 1577 O O . GLY A 1 201 ? 18.604 13.571 -18.459 1.00 83.44 201 GLY A O 1
ATOM 1578 N N . HIS A 1 202 ? 17.223 11.986 -19.257 1.00 89.25 202 HIS A N 1
ATOM 1579 C CA . HIS A 1 202 ? 17.233 11.119 -18.083 1.00 89.25 202 HIS A CA 1
ATOM 1580 C C . HIS A 1 202 ? 17.505 9.668 -18.482 1.00 89.25 202 HIS A C 1
ATOM 1582 O O . HIS A 1 202 ? 16.870 9.130 -19.392 1.00 89.25 202 HIS A O 1
ATOM 1588 N N . GLU A 1 203 ? 18.435 9.025 -17.785 1.00 87.94 203 GLU A N 1
ATOM 1589 C CA . GLU A 1 203 ? 18.796 7.625 -18.000 1.00 87.94 203 GLU A CA 1
ATOM 1590 C C . GLU A 1 203 ? 18.317 6.761 -16.834 1.00 87.94 203 GLU A C 1
ATOM 1592 O O . GLU A 1 203 ? 18.064 7.247 -15.729 1.00 87.94 203 GLU A O 1
ATOM 1597 N N . THR A 1 204 ? 18.156 5.465 -17.084 1.00 87.56 204 THR A N 1
ATOM 1598 C CA . THR A 1 204 ? 17.871 4.484 -16.036 1.00 87.56 204 THR A CA 1
ATOM 1599 C C . THR A 1 204 ? 19.097 4.286 -15.154 1.00 87.56 204 THR A C 1
ATOM 1601 O O . THR A 1 204 ? 20.210 4.170 -15.653 1.00 87.56 204 THR A O 1
ATOM 1604 N N . PHE A 1 205 ? 18.891 4.204 -13.844 1.00 87.19 205 PHE A N 1
ATOM 1605 C CA . PHE A 1 205 ? 19.950 3.991 -12.859 1.00 87.19 205 PHE A CA 1
ATOM 1606 C C . PHE A 1 205 ? 19.415 3.149 -11.697 1.00 87.19 205 PHE A C 1
ATOM 1608 O O . PHE A 1 205 ? 18.199 3.021 -11.525 1.00 87.19 205 PHE A O 1
ATOM 1615 N N . LEU A 1 206 ? 20.314 2.613 -10.871 1.00 83.06 206 LEU A N 1
ATOM 1616 C CA . LEU A 1 206 ? 19.952 1.956 -9.616 1.00 83.06 206 LEU A CA 1
ATOM 1617 C C . LEU A 1 206 ? 20.100 2.907 -8.435 1.00 83.06 206 LEU A C 1
ATOM 1619 O O . LEU A 1 206 ? 21.044 3.695 -8.354 1.00 83.06 206 LEU A O 1
ATOM 1623 N N . GLY A 1 207 ? 19.156 2.831 -7.496 1.00 76.38 207 GLY A N 1
ATOM 1624 C CA . GLY A 1 207 ? 19.175 3.677 -6.302 1.00 76.38 207 GLY A CA 1
ATOM 1625 C C . GLY A 1 207 ? 20.440 3.471 -5.465 1.00 76.38 207 GLY A C 1
ATOM 1626 O O . GLY A 1 207 ? 20.961 4.421 -4.885 1.00 76.38 207 GLY A O 1
ATOM 1627 N N . GLU A 1 208 ? 20.973 2.251 -5.463 1.00 76.81 208 GLU A N 1
ATOM 1628 C CA . GLU A 1 208 ? 22.197 1.851 -4.775 1.00 76.81 208 GLU A CA 1
ATOM 1629 C C . GLU A 1 208 ? 23.436 2.581 -5.312 1.00 76.81 208 GLU A C 1
ATOM 1631 O O . GLU A 1 208 ? 24.321 2.952 -4.535 1.00 76.81 208 GLU A O 1
ATOM 1636 N N . ASP A 1 209 ? 23.477 2.860 -6.617 1.00 81.88 209 ASP A N 1
ATOM 1637 C CA . ASP A 1 209 ? 24.594 3.575 -7.241 1.00 81.88 209 ASP A CA 1
ATOM 1638 C C . ASP A 1 209 ? 24.628 5.040 -6.784 1.00 81.88 209 ASP A C 1
ATOM 1640 O O . ASP A 1 209 ? 25.697 5.616 -6.554 1.00 81.88 209 ASP A O 1
ATOM 1644 N N . LEU A 1 210 ? 23.453 5.634 -6.541 1.00 82.62 210 LEU A N 1
ATOM 1645 C CA . LEU A 1 210 ? 23.335 7.025 -6.104 1.00 82.62 210 LEU A CA 1
ATOM 1646 C C . LEU A 1 210 ? 23.883 7.276 -4.695 1.00 82.62 210 LEU A C 1
ATOM 1648 O O . LEU A 1 210 ? 24.195 8.425 -4.364 1.00 82.62 210 LEU A O 1
ATOM 1652 N N . ILE A 1 211 ? 24.032 6.241 -3.864 1.00 77.94 211 ILE A N 1
ATOM 1653 C CA . ILE A 1 211 ? 24.600 6.372 -2.511 1.00 77.94 211 ILE A CA 1
ATOM 1654 C C . ILE A 1 211 ? 26.051 6.864 -2.592 1.00 77.94 211 ILE A C 1
ATOM 1656 O O . ILE A 1 211 ? 26.493 7.649 -1.756 1.00 77.94 211 ILE A O 1
ATOM 1660 N N . ARG A 1 212 ? 26.777 6.448 -3.635 1.00 79.75 212 ARG A N 1
ATOM 1661 C CA . ARG A 1 212 ? 28.198 6.765 -3.838 1.00 79.75 212 ARG A CA 1
ATOM 1662 C C . ARG A 1 212 ? 28.419 8.045 -4.645 1.00 79.75 212 ARG A C 1
ATOM 1664 O O . ARG A 1 212 ? 29.552 8.500 -4.765 1.00 79.75 212 ARG A O 1
ATOM 1671 N N . MET A 1 213 ? 27.352 8.633 -5.191 1.00 82.19 213 MET A N 1
ATOM 1672 C CA . MET A 1 213 ? 27.427 9.839 -6.014 1.00 82.19 213 MET A CA 1
ATOM 1673 C C . MET A 1 213 ? 27.240 11.109 -5.167 1.00 82.19 213 MET A C 1
ATOM 1675 O O . MET A 1 213 ? 26.154 11.307 -4.604 1.00 82.19 213 MET A O 1
ATOM 1679 N N . PRO A 1 214 ? 28.242 12.008 -5.099 1.00 79.44 214 PRO A N 1
ATOM 1680 C CA . PRO A 1 214 ? 28.159 13.223 -4.284 1.00 79.44 214 PRO A CA 1
ATOM 1681 C C . PRO A 1 214 ? 27.137 14.225 -4.835 1.00 79.44 214 PRO A C 1
ATOM 1683 O O . PRO A 1 214 ? 26.440 14.891 -4.072 1.00 79.44 214 PRO A O 1
ATOM 1686 N N . HIS A 1 215 ? 26.987 14.282 -6.159 1.00 84.50 215 HIS A N 1
ATOM 1687 C CA . HIS A 1 215 ? 26.042 15.161 -6.838 1.00 84.50 215 HIS A CA 1
ATOM 1688 C C . HIS A 1 215 ? 24.960 14.339 -7.533 1.00 84.50 215 HIS A C 1
ATOM 1690 O O . HIS A 1 215 ? 25.246 13.329 -8.172 1.00 84.50 215 HIS A O 1
ATOM 1696 N N . LYS A 1 216 ? 23.710 14.781 -7.383 1.00 89.19 216 LYS A N 1
ATOM 1697 C CA . LYS A 1 216 ? 22.516 14.122 -7.919 1.00 89.19 216 LYS A CA 1
ATOM 1698 C C . LYS A 1 216 ? 21.691 15.145 -8.681 1.00 89.19 216 LYS A C 1
ATOM 1700 O O . LYS A 1 216 ? 21.473 16.249 -8.170 1.00 89.19 216 LYS A O 1
ATOM 1705 N N . SER A 1 217 ? 21.217 14.777 -9.866 1.00 90.69 217 SER A N 1
ATOM 1706 C CA . SER A 1 217 ? 20.302 15.617 -10.638 1.00 90.69 217 SER A CA 1
ATOM 1707 C C . SER A 1 217 ? 18.951 15.758 -9.928 1.00 90.69 217 SER A C 1
ATOM 1709 O O . SER A 1 217 ? 18.610 14.979 -9.032 1.00 90.69 217 SER A O 1
ATOM 1711 N N . LEU A 1 218 ? 18.154 16.749 -10.337 1.00 91.00 218 LEU A N 1
ATOM 1712 C CA . LEU A 1 218 ? 16.804 16.938 -9.794 1.00 91.00 218 LEU A CA 1
ATOM 1713 C C . LEU A 1 218 ? 15.920 15.704 -10.029 1.00 91.00 218 LEU A C 1
ATOM 1715 O O . LEU A 1 218 ? 15.220 15.275 -9.119 1.00 91.00 218 LEU A O 1
ATOM 1719 N N . LEU A 1 219 ? 16.018 15.082 -11.206 1.00 90.94 219 LEU A N 1
ATOM 1720 C CA . LEU A 1 219 ? 15.271 13.869 -11.551 1.00 90.94 219 LEU A CA 1
ATOM 1721 C C . LEU A 1 219 ? 15.709 12.661 -10.704 1.00 90.94 219 LEU A C 1
ATOM 1723 O O . LEU A 1 219 ? 14.877 11.930 -10.176 1.00 90.94 219 LEU A O 1
ATOM 1727 N N . GLN A 1 220 ? 17.012 12.495 -10.461 1.00 90.88 220 GLN A N 1
ATOM 1728 C CA . GLN A 1 220 ? 17.508 11.451 -9.555 1.00 90.88 220 GLN A CA 1
ATOM 1729 C C . GLN A 1 220 ? 16.995 11.648 -8.121 1.00 90.88 220 GLN A C 1
ATOM 1731 O O . GLN A 1 220 ? 16.519 10.702 -7.495 1.00 90.88 220 GLN A O 1
ATOM 1736 N N . LYS A 1 221 ? 17.038 12.884 -7.605 1.00 91.00 221 LYS A N 1
ATOM 1737 C CA . LYS A 1 221 ? 16.477 13.226 -6.287 1.00 91.00 221 LYS A CA 1
ATOM 1738 C C . LYS A 1 221 ? 14.967 12.964 -6.220 1.00 91.00 221 LYS A C 1
ATOM 1740 O O . LYS A 1 221 ? 14.486 12.482 -5.197 1.00 91.00 221 LYS A O 1
ATOM 1745 N N . ALA A 1 222 ? 14.233 13.230 -7.302 1.00 91.69 222 ALA A N 1
ATOM 1746 C CA . ALA A 1 222 ? 12.799 12.975 -7.388 1.00 91.69 222 ALA A CA 1
ATOM 1747 C C . ALA A 1 222 ? 12.466 11.478 -7.282 1.00 91.69 222 ALA A C 1
ATOM 1749 O O . ALA A 1 222 ? 11.580 11.113 -6.510 1.00 91.69 222 ALA A O 1
ATOM 1750 N N . ILE A 1 223 ? 13.214 10.610 -7.975 1.00 90.69 223 ILE A N 1
ATOM 1751 C CA . ILE A 1 223 ? 13.074 9.150 -7.841 1.00 90.69 223 ILE A CA 1
ATOM 1752 C C . ILE A 1 223 ? 13.414 8.679 -6.427 1.00 90.69 223 ILE A C 1
ATOM 1754 O O . ILE A 1 223 ? 12.682 7.853 -5.890 1.00 90.69 223 ILE A O 1
ATOM 1758 N N . ILE A 1 224 ? 14.474 9.205 -5.796 1.00 89.44 224 ILE A N 1
ATOM 1759 C CA . ILE A 1 224 ? 14.806 8.854 -4.403 1.00 89.44 224 ILE A CA 1
ATOM 1760 C C . ILE A 1 224 ? 13.624 9.175 -3.483 1.00 89.44 224 ILE A C 1
ATOM 1762 O O . ILE A 1 224 ? 13.224 8.319 -2.690 1.00 89.44 224 ILE A O 1
ATOM 1766 N N . GLY A 1 225 ? 13.058 10.381 -3.607 1.00 91.31 225 GLY A N 1
ATOM 1767 C CA . GLY A 1 225 ? 11.889 10.806 -2.838 1.00 91.31 225 GLY A CA 1
ATOM 1768 C C . GLY A 1 225 ? 10.684 9.894 -3.069 1.00 91.31 225 GLY A C 1
ATOM 1769 O O . GLY A 1 225 ? 10.116 9.386 -2.103 1.00 91.31 225 GLY A O 1
ATOM 1770 N N . HIS A 1 226 ? 10.349 9.624 -4.337 1.00 93.88 226 HIS A N 1
ATOM 1771 C CA . HIS A 1 226 ? 9.264 8.722 -4.739 1.00 93.88 226 HIS A CA 1
ATOM 1772 C C . HIS A 1 226 ? 9.434 7.309 -4.160 1.00 93.88 226 HIS A C 1
ATOM 1774 O O . HIS A 1 226 ? 8.509 6.773 -3.551 1.00 93.88 226 HIS A O 1
ATOM 1780 N N . LEU A 1 227 ? 10.617 6.712 -4.307 1.00 90.19 227 LEU A N 1
ATOM 1781 C CA . LEU A 1 227 ? 10.880 5.340 -3.880 1.00 90.19 227 LEU A CA 1
ATOM 1782 C C . LEU A 1 227 ? 10.692 5.171 -2.368 1.00 90.19 227 LEU A C 1
ATOM 1784 O O . LEU A 1 227 ? 9.980 4.266 -1.936 1.00 90.19 227 LEU A O 1
ATOM 1788 N N . HIS A 1 228 ? 11.267 6.067 -1.562 1.00 89.06 228 HIS A N 1
ATOM 1789 C CA . HIS A 1 228 ? 11.169 5.967 -0.104 1.00 89.06 228 HIS A CA 1
ATOM 1790 C C . HIS A 1 228 ? 9.739 6.205 0.389 1.00 89.06 228 HIS A C 1
ATOM 1792 O O . HIS A 1 228 ? 9.237 5.453 1.232 1.00 89.06 228 HIS A O 1
ATOM 1798 N N . ILE A 1 229 ? 9.054 7.223 -0.146 1.00 95.75 229 ILE A N 1
ATOM 1799 C CA . ILE A 1 229 ? 7.698 7.528 0.311 1.00 95.75 229 ILE A CA 1
ATOM 1800 C C . ILE A 1 229 ? 6.690 6.464 -0.120 1.00 95.75 229 ILE A C 1
ATOM 1802 O O . ILE A 1 229 ? 5.804 6.155 0.666 1.00 95.75 229 ILE A O 1
ATOM 1806 N N . MET A 1 230 ? 6.825 5.842 -1.300 1.00 95.88 230 MET A N 1
ATOM 1807 C CA . MET A 1 230 ? 5.913 4.764 -1.711 1.00 95.88 230 MET A CA 1
ATOM 1808 C C . MET A 1 230 ? 5.984 3.571 -0.758 1.00 95.88 230 MET A C 1
ATOM 1810 O O . MET A 1 230 ? 4.946 3.081 -0.323 1.00 95.88 230 MET A O 1
ATOM 1814 N N . VAL A 1 231 ? 7.191 3.145 -0.371 1.00 93.94 231 VAL A N 1
ATOM 1815 C CA . VAL A 1 231 ? 7.357 2.056 0.608 1.00 93.94 231 VAL A CA 1
ATOM 1816 C C . VAL A 1 231 ? 6.765 2.450 1.963 1.00 93.94 231 VAL A C 1
ATOM 1818 O O . VAL A 1 231 ? 6.070 1.653 2.589 1.00 93.94 231 VAL A O 1
ATOM 1821 N N . THR A 1 232 ? 6.969 3.701 2.382 1.00 95.75 232 THR A N 1
ATOM 1822 C CA . THR A 1 232 ? 6.402 4.228 3.633 1.00 95.75 232 THR A CA 1
ATOM 1823 C C . THR A 1 232 ? 4.873 4.228 3.599 1.00 95.75 232 THR A C 1
ATOM 1825 O O . THR A 1 232 ? 4.231 3.830 4.565 1.00 95.75 232 THR A O 1
ATOM 1828 N N . LEU A 1 233 ? 4.267 4.648 2.487 1.00 97.81 233 LEU A N 1
ATOM 1829 C CA . LEU A 1 233 ? 2.814 4.722 2.333 1.00 97.81 233 LEU A CA 1
ATOM 1830 C C . LEU A 1 233 ? 2.162 3.340 2.270 1.00 97.81 233 LEU A C 1
ATOM 1832 O O . LEU A 1 233 ? 1.101 3.164 2.863 1.00 97.81 233 LEU A O 1
ATOM 1836 N N . VAL A 1 234 ? 2.822 2.356 1.651 1.00 97.06 234 VAL A N 1
ATOM 1837 C CA . VAL A 1 234 ? 2.423 0.942 1.744 1.00 97.06 234 VAL A CA 1
ATOM 1838 C C . VAL A 1 234 ? 2.503 0.472 3.200 1.00 97.06 234 VAL A C 1
ATOM 1840 O O . VAL A 1 234 ? 1.546 -0.074 3.730 1.00 97.06 234 VAL A O 1
ATOM 1843 N N . ALA A 1 235 ? 3.587 0.755 3.928 1.00 95.81 235 ALA A N 1
ATOM 1844 C CA . ALA A 1 235 ? 3.666 0.387 5.348 1.00 95.81 235 ALA A CA 1
ATOM 1845 C C . ALA A 1 235 ? 2.551 1.043 6.194 1.00 95.81 235 ALA A C 1
ATOM 1847 O O . ALA A 1 235 ? 1.942 0.389 7.047 1.00 95.81 235 ALA A O 1
ATOM 1848 N N . VAL A 1 236 ? 2.214 2.309 5.922 1.00 97.62 236 VAL A N 1
ATOM 1849 C CA . VAL A 1 236 ? 1.058 2.996 6.524 1.00 97.62 236 VAL A CA 1
ATOM 1850 C C . VAL A 1 236 ? -0.251 2.287 6.160 1.00 97.62 236 VAL A C 1
ATOM 1852 O O . VAL A 1 236 ? -1.063 2.025 7.049 1.00 97.62 236 VAL A O 1
ATOM 1855 N N . GLY A 1 237 ? -0.455 1.936 4.887 1.00 97.94 237 GLY A N 1
ATOM 1856 C CA . GLY A 1 237 ? -1.612 1.184 4.400 1.00 97.94 237 GLY A CA 1
ATOM 1857 C C . GLY A 1 237 ? -1.798 -0.138 5.144 1.00 97.94 237 GLY A C 1
ATOM 1858 O O . GLY A 1 237 ? -2.856 -0.359 5.744 1.00 97.94 2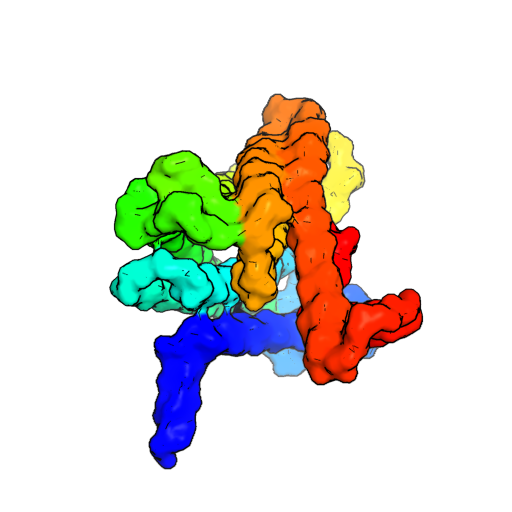37 GLY A O 1
ATOM 1859 N N . ILE A 1 238 ? -0.749 -0.963 5.198 1.00 96.25 238 ILE A N 1
ATOM 1860 C CA . ILE A 1 238 ? -0.710 -2.214 5.967 1.00 96.25 238 ILE A CA 1
ATOM 1861 C C . ILE A 1 238 ? -1.043 -1.948 7.438 1.00 96.25 238 ILE A C 1
ATOM 1863 O O . ILE A 1 238 ? -1.915 -2.616 7.992 1.00 96.25 238 ILE A O 1
ATOM 1867 N N . THR A 1 239 ? -0.419 -0.955 8.074 1.00 96.00 239 THR A N 1
ATOM 1868 C CA . THR A 1 239 ? -0.661 -0.638 9.493 1.00 96.00 239 THR A CA 1
ATOM 1869 C C . THR A 1 239 ? -2.130 -0.329 9.764 1.00 96.00 239 THR A C 1
ATOM 1871 O O . THR A 1 239 ? -2.717 -0.841 10.720 1.00 96.00 239 THR A O 1
ATOM 1874 N N . LEU A 1 240 ? -2.763 0.463 8.899 1.00 97.81 240 LEU A N 1
ATOM 1875 C CA . LEU A 1 240 ? -4.181 0.796 9.014 1.00 97.81 240 LEU A CA 1
ATOM 1876 C C . LEU A 1 240 ? -5.087 -0.423 8.765 1.00 97.81 240 LEU A C 1
ATOM 1878 O O . LEU A 1 240 ? -6.064 -0.619 9.496 1.00 97.81 240 LEU A O 1
ATOM 1882 N N . ILE A 1 241 ? -4.765 -1.262 7.770 1.00 97.44 241 ILE A N 1
ATOM 1883 C CA . ILE A 1 241 ? -5.500 -2.503 7.463 1.00 97.44 241 ILE A CA 1
ATOM 1884 C C . ILE A 1 241 ? -5.455 -3.458 8.655 1.00 97.44 241 ILE A C 1
ATOM 1886 O O . ILE A 1 241 ? -6.496 -3.929 9.119 1.00 97.44 241 ILE A O 1
ATOM 1890 N N . VAL A 1 242 ? -4.257 -3.728 9.169 1.00 95.56 242 VAL A N 1
ATOM 1891 C CA . VAL A 1 242 ? -4.042 -4.653 10.284 1.00 95.56 242 VAL A CA 1
ATOM 1892 C C . VAL A 1 242 ? -4.664 -4.082 11.564 1.00 95.56 242 VAL A C 1
ATOM 1894 O O . VAL A 1 242 ? -5.338 -4.809 12.295 1.00 95.56 242 VAL A O 1
ATOM 1897 N N . GLY A 1 243 ? -4.553 -2.769 11.789 1.00 96.00 243 GLY A N 1
ATOM 1898 C CA . GLY A 1 243 ? -5.241 -2.071 12.874 1.00 96.00 243 GLY A CA 1
ATOM 1899 C C . GLY A 1 243 ? -6.752 -2.296 12.847 1.00 96.00 243 GLY A C 1
ATOM 1900 O O . GLY A 1 243 ? -7.352 -2.627 13.871 1.00 96.00 243 GLY A O 1
ATOM 1901 N N . LYS A 1 244 ? -7.378 -2.199 11.669 1.00 96.31 244 LYS A N 1
ATOM 1902 C CA . LYS A 1 244 ? -8.804 -2.509 11.509 1.00 96.31 244 LYS A CA 1
ATOM 1903 C C . LYS A 1 244 ? -9.101 -3.997 11.718 1.00 96.31 244 LYS A C 1
ATOM 1905 O O . LYS A 1 244 ? -10.104 -4.315 12.354 1.00 96.31 244 LYS A O 1
ATOM 1910 N N . TRP A 1 245 ? -8.248 -4.894 11.224 1.00 95.38 245 TRP A N 1
ATOM 1911 C CA . TRP A 1 245 ? -8.398 -6.345 11.386 1.00 95.38 245 TRP A CA 1
ATOM 1912 C C . TRP A 1 245 ? -8.349 -6.791 12.855 1.00 95.38 245 TRP A C 1
ATOM 1914 O O . TRP A 1 245 ? -9.180 -7.597 13.272 1.00 95.38 245 TRP A O 1
ATOM 1924 N N . LEU A 1 246 ? -7.451 -6.220 13.665 1.00 94.94 246 LEU A N 1
ATOM 1925 C CA . LEU A 1 246 ? -7.398 -6.466 15.111 1.00 94.94 246 LEU A CA 1
ATOM 1926 C C . LEU A 1 246 ? -8.428 -5.664 15.917 1.00 94.94 246 LEU A C 1
ATOM 1928 O O . LEU A 1 246 ? -8.415 -5.729 17.148 1.00 94.94 246 LEU A O 1
ATOM 19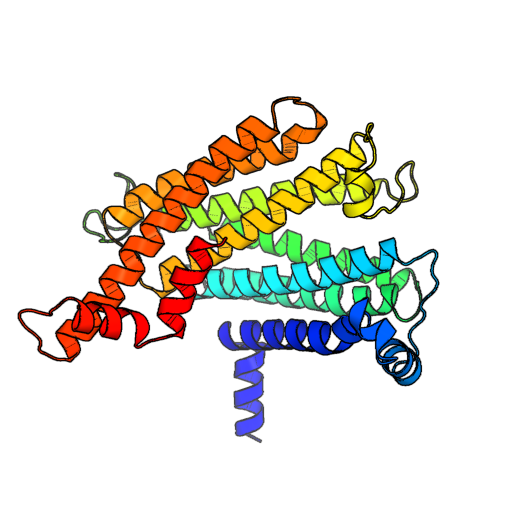32 N N . ASP A 1 247 ? -9.347 -4.959 15.254 1.00 96.31 247 ASP A N 1
ATOM 1933 C CA . ASP A 1 247 ? -10.387 -4.140 15.881 1.00 96.31 247 ASP A CA 1
ATOM 1934 C C . ASP A 1 247 ? -9.807 -3.072 16.828 1.00 96.31 247 ASP A C 1
ATOM 1936 O O . ASP A 1 247 ? -10.291 -2.866 17.941 1.00 96.31 247 ASP A O 1
ATOM 1940 N N . PHE A 1 248 ? -8.737 -2.401 16.388 1.00 97.19 248 PHE A N 1
ATOM 1941 C CA . PHE A 1 248 ? -8.109 -1.308 17.126 1.00 97.19 248 PHE A CA 1
ATOM 1942 C C . PHE A 1 248 ? -9.113 -0.180 17.375 1.00 97.19 248 PHE A C 1
ATOM 1944 O O . PHE A 1 248 ? -9.673 0.370 16.427 1.00 97.19 248 PHE A O 1
ATOM 1951 N N . LYS A 1 249 ? -9.353 0.148 18.651 1.00 97.12 249 LYS A N 1
ATOM 1952 C CA . LYS A 1 249 ? -10.377 1.112 19.081 1.00 97.12 249 LYS A CA 1
ATOM 1953 C C . LYS A 1 249 ? -10.053 1.788 20.415 1.00 97.12 249 LYS A C 1
ATOM 1955 O O . LYS A 1 249 ? -9.128 1.394 21.124 1.00 97.12 249 LYS A O 1
ATOM 1960 N N . GLY A 1 250 ? -10.829 2.810 20.767 1.00 96.94 250 GLY A N 1
ATOM 1961 C CA . GLY A 1 250 ? -10.695 3.579 22.003 1.00 96.94 250 GLY A CA 1
ATOM 1962 C C . GLY A 1 250 ? -9.670 4.716 21.922 1.00 96.94 250 GLY A C 1
ATOM 1963 O O . GLY A 1 250 ? -9.289 5.175 20.846 1.00 96.94 250 GLY A O 1
ATOM 1964 N N . LYS A 1 251 ? -9.205 5.191 23.087 1.00 97.00 251 LYS A N 1
ATOM 1965 C CA . LYS A 1 251 ? -8.345 6.389 23.187 1.00 97.00 251 LYS A CA 1
ATOM 1966 C C . LYS A 1 251 ? -7.000 6.240 22.472 1.00 97.00 251 LYS A C 1
ATOM 1968 O O . LYS A 1 251 ? -6.519 7.212 21.899 1.00 97.00 251 LYS A O 1
ATOM 1973 N N . LEU A 1 252 ? -6.409 5.044 22.499 1.00 97.69 252 LEU A N 1
ATOM 1974 C CA . LEU A 1 252 ? -5.161 4.771 21.781 1.00 97.69 252 LEU A CA 1
ATOM 1975 C C . LEU A 1 252 ? -5.361 4.930 20.272 1.00 97.69 252 LEU A C 1
ATOM 1977 O O . LEU A 1 252 ? -4.546 5.581 19.628 1.00 97.69 252 LEU A O 1
ATOM 1981 N N . GLN A 1 253 ? -6.480 4.436 19.731 1.00 98.19 253 GLN A N 1
ATOM 1982 C CA . GLN A 1 253 ? -6.813 4.626 18.320 1.00 98.19 253 GLN A CA 1
ATOM 1983 C C . GLN A 1 253 ? -7.030 6.109 17.993 1.00 98.19 253 GLN A C 1
ATOM 1985 O O . GLN A 1 253 ? -6.517 6.583 16.985 1.00 98.19 253 GLN A O 1
ATOM 1990 N N . GLN A 1 254 ? -7.741 6.858 18.847 1.00 98.19 254 GLN A N 1
ATOM 1991 C CA . GLN A 1 254 ? -7.980 8.293 18.640 1.00 98.19 254 GLN A CA 1
ATOM 1992 C C . GLN A 1 254 ? -6.672 9.061 18.421 1.00 98.19 254 GLN A C 1
ATOM 1994 O O . GLN A 1 254 ? -6.534 9.784 17.436 1.00 98.19 254 GLN A O 1
ATOM 1999 N N . TRP A 1 255 ? -5.704 8.881 19.323 1.00 98.38 255 TRP A N 1
ATOM 2000 C CA . TRP A 1 255 ? -4.392 9.511 19.195 1.00 98.38 255 TRP A CA 1
ATOM 2001 C C . TRP A 1 255 ? -3.621 8.967 17.998 1.00 98.38 255 TRP A C 1
ATOM 2003 O O . TRP A 1 255 ? -3.114 9.755 17.204 1.00 98.38 255 TRP A O 1
ATOM 2013 N N . ALA A 1 256 ? -3.603 7.646 17.812 1.00 98.25 256 ALA A N 1
ATOM 2014 C CA . ALA A 1 256 ? -2.919 7.010 16.694 1.00 98.25 256 ALA A CA 1
ATOM 2015 C C . ALA A 1 256 ? -3.369 7.581 15.343 1.00 98.25 256 ALA A C 1
ATOM 2017 O O . ALA A 1 256 ? -2.522 7.863 14.500 1.00 98.25 256 ALA A O 1
ATOM 2018 N N . MET A 1 257 ? -4.666 7.815 15.129 1.00 98.56 257 MET A N 1
ATOM 2019 C CA . MET A 1 257 ? -5.147 8.344 13.849 1.00 98.56 257 MET A CA 1
ATOM 2020 C C . MET A 1 257 ? -4.711 9.791 13.603 1.00 98.56 257 MET A C 1
ATOM 2022 O O . MET A 1 257 ? -4.315 10.113 12.486 1.00 98.56 257 MET A O 1
ATOM 2026 N N . TYR A 1 258 ? -4.705 10.655 14.625 1.00 98.50 258 TYR A N 1
ATOM 2027 C CA . TYR A 1 258 ? -4.168 12.013 14.471 1.00 98.50 258 TYR A CA 1
ATOM 2028 C C . TYR A 1 258 ? -2.679 12.004 14.128 1.00 98.50 258 TYR A C 1
ATOM 2030 O O . TYR A 1 258 ? -2.262 12.697 13.199 1.00 98.50 258 TYR A O 1
ATOM 2038 N N . LEU A 1 259 ? -1.897 11.195 14.848 1.00 98.56 259 LEU A N 1
ATOM 2039 C CA . LEU A 1 259 ? -0.460 11.052 14.613 1.00 98.56 259 LEU A CA 1
ATOM 2040 C C . LEU A 1 259 ? -0.192 10.470 13.217 1.00 98.56 259 LEU A C 1
ATOM 2042 O O . LEU A 1 259 ? 0.673 10.974 12.511 1.00 98.56 259 LEU A O 1
ATOM 2046 N N . MET A 1 260 ? -0.977 9.476 12.786 1.00 98.56 260 MET A N 1
ATOM 2047 C CA . MET A 1 260 ? -0.840 8.853 11.468 1.00 98.56 260 MET A CA 1
ATOM 2048 C C . MET A 1 260 ? -1.131 9.841 10.341 1.00 98.56 260 MET A C 1
ATOM 2050 O O . MET A 1 260 ? -0.338 9.954 9.412 1.00 98.56 260 MET A O 1
ATOM 2054 N N . ILE A 1 261 ? -2.247 10.575 10.418 1.00 98.81 261 ILE A N 1
ATOM 2055 C CA . ILE A 1 261 ? -2.628 11.567 9.401 1.00 98.81 261 ILE A CA 1
ATOM 2056 C C . ILE A 1 261 ? -1.552 12.649 9.304 1.00 98.81 261 ILE A C 1
ATOM 2058 O O . ILE A 1 261 ? -1.064 12.938 8.212 1.00 98.81 261 ILE A O 1
ATOM 2062 N N . PHE A 1 262 ? -1.160 13.224 10.444 1.00 98.75 262 PHE A N 1
ATOM 2063 C CA . PHE A 1 262 ? -0.148 14.274 10.487 1.00 98.75 262 PHE A CA 1
ATOM 2064 C C . PHE A 1 262 ? 1.206 13.771 9.975 1.00 98.75 262 PHE A C 1
ATOM 2066 O O . PHE A 1 262 ? 1.783 14.375 9.073 1.00 98.75 262 PHE A O 1
ATOM 2073 N N . GLY A 1 263 ? 1.675 12.637 10.497 1.00 98.44 263 GLY A N 1
ATOM 2074 C CA . GLY A 1 263 ? 2.933 12.018 10.097 1.00 98.44 263 GLY A CA 1
ATOM 2075 C C . GLY A 1 263 ? 2.967 11.697 8.607 1.00 98.44 263 GLY A C 1
ATOM 2076 O O . GLY A 1 263 ? 3.913 12.078 7.930 1.00 98.44 263 GLY A O 1
ATOM 2077 N N . THR A 1 264 ? 1.895 11.117 8.058 1.00 98.69 264 THR A N 1
ATOM 2078 C CA . THR A 1 264 ? 1.784 10.814 6.620 1.00 98.69 264 THR A CA 1
ATOM 2079 C C . THR A 1 264 ? 1.930 12.071 5.764 1.00 98.69 264 THR A C 1
ATOM 2081 O O . THR A 1 264 ? 2.688 12.069 4.794 1.00 98.69 264 THR A O 1
ATOM 2084 N N . ILE A 1 265 ? 1.249 13.164 6.126 1.00 98.69 265 ILE A N 1
ATOM 2085 C CA . ILE A 1 265 ? 1.331 14.437 5.393 1.00 98.69 265 ILE A CA 1
ATOM 2086 C C . ILE A 1 265 ? 2.754 15.003 5.452 1.00 98.69 265 ILE A C 1
ATOM 2088 O O . ILE A 1 265 ? 3.319 15.355 4.416 1.00 98.69 265 ILE A O 1
ATOM 2092 N N . VAL A 1 266 ? 3.342 15.066 6.649 1.00 98.25 266 VAL A N 1
ATOM 2093 C CA . VAL A 1 266 ? 4.673 15.650 6.866 1.00 98.25 266 VAL A CA 1
ATOM 2094 C C . VAL A 1 266 ? 5.762 14.824 6.187 1.00 98.25 266 VAL A C 1
ATOM 2096 O O . VAL A 1 266 ? 6.600 15.396 5.491 1.00 98.25 266 VAL A O 1
ATOM 2099 N N . THR A 1 267 ? 5.736 13.496 6.318 1.00 97.81 267 THR A N 1
ATOM 2100 C CA . THR A 1 267 ? 6.709 12.609 5.665 1.00 97.81 267 THR A CA 1
ATOM 2101 C C . THR A 1 267 ? 6.588 12.683 4.148 1.00 97.81 267 THR A C 1
ATOM 2103 O O . THR A 1 267 ? 7.608 12.749 3.468 1.00 97.81 267 THR A O 1
ATOM 2106 N N . THR A 1 268 ? 5.365 12.748 3.609 1.00 97.88 268 THR A N 1
ATOM 2107 C CA . THR A 1 268 ? 5.149 12.909 2.161 1.00 97.88 268 THR A CA 1
ATOM 2108 C C . THR A 1 268 ? 5.728 14.225 1.665 1.00 97.88 268 THR A C 1
ATOM 2110 O O . THR A 1 268 ? 6.497 14.235 0.707 1.00 97.88 268 THR A O 1
ATOM 2113 N N . PHE A 1 269 ? 5.424 15.335 2.339 1.00 96.88 269 PHE A N 1
ATOM 2114 C CA . PHE A 1 269 ? 5.997 16.632 1.992 1.00 96.88 269 PHE A CA 1
ATOM 2115 C C . PHE A 1 269 ? 7.533 16.616 2.070 1.00 96.88 269 PHE A C 1
ATOM 2117 O O . PHE A 1 269 ? 8.202 17.032 1.125 1.00 96.88 269 PHE A O 1
ATOM 2124 N N . GLY A 1 270 ? 8.092 16.073 3.156 1.00 96.12 270 GLY A N 1
ATOM 2125 C CA . GLY A 1 270 ? 9.532 15.902 3.335 1.00 96.12 270 GLY A CA 1
ATOM 2126 C C . GLY A 1 270 ? 10.169 15.132 2.179 1.00 96.12 270 GLY A C 1
ATOM 2127 O O . GLY A 1 270 ? 11.077 15.647 1.534 1.00 96.12 270 GLY A O 1
ATOM 2128 N N . ALA A 1 271 ? 9.646 13.951 1.847 1.00 95.50 271 ALA A N 1
ATOM 2129 C CA . ALA A 1 271 ? 10.179 13.102 0.785 1.00 95.50 271 ALA A CA 1
ATOM 2130 C C . ALA A 1 271 ? 10.136 13.759 -0.601 1.00 95.50 271 ALA A C 1
ATOM 2132 O O . ALA A 1 271 ? 11.109 13.682 -1.350 1.00 95.50 271 ALA A O 1
ATOM 2133 N N . LEU A 1 272 ? 9.041 14.444 -0.938 1.00 94.12 272 LEU A N 1
ATOM 2134 C CA . LEU A 1 272 ? 8.922 15.138 -2.223 1.00 94.12 272 LEU A CA 1
ATOM 2135 C C . LEU A 1 272 ? 9.821 16.376 -2.283 1.00 94.12 272 LEU A C 1
ATOM 2137 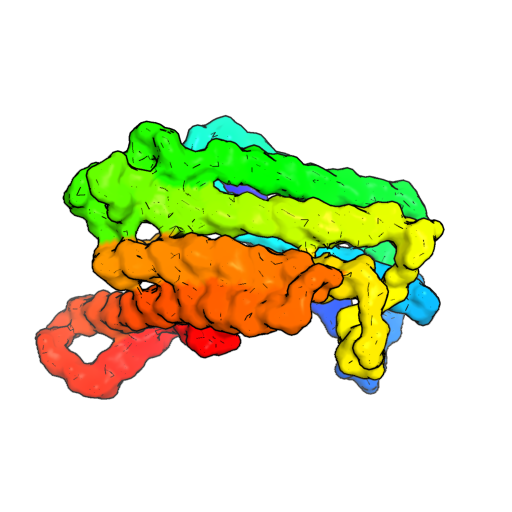O O . LEU A 1 272 ? 10.376 16.677 -3.333 1.00 94.12 272 LEU A O 1
ATOM 2141 N N . SER A 1 273 ? 10.028 17.057 -1.156 1.00 93.94 273 SER A N 1
ATOM 2142 C CA . SER A 1 273 ? 10.868 18.257 -1.090 1.00 93.94 273 SER A CA 1
ATOM 2143 C C . SER A 1 273 ? 12.374 18.008 -1.162 1.00 93.94 273 SER A C 1
ATOM 2145 O O . SER A 1 273 ? 13.121 18.972 -1.312 1.00 93.94 273 SER A O 1
ATOM 2147 N N . VAL A 1 274 ? 12.840 16.751 -1.153 1.00 92.00 274 VAL A N 1
ATOM 2148 C CA . VAL A 1 274 ? 14.269 16.382 -1.301 1.00 92.00 274 VAL A CA 1
ATOM 2149 C C . VAL A 1 274 ? 14.918 17.009 -2.543 1.00 92.00 274 VAL A C 1
ATOM 2151 O O . VAL A 1 274 ? 16.129 17.233 -2.583 1.00 92.00 274 VAL A O 1
ATOM 2154 N N . VAL A 1 275 ? 14.129 17.327 -3.567 1.00 90.69 275 VAL A N 1
ATOM 2155 C CA . VAL A 1 275 ? 14.618 17.994 -4.778 1.00 90.69 275 VAL A CA 1
ATOM 2156 C C . VAL A 1 275 ? 14.962 19.481 -4.582 1.00 90.69 275 VAL A C 1
ATOM 2158 O O . VAL A 1 275 ? 15.831 19.964 -5.305 1.00 90.69 275 VAL A O 1
ATOM 2161 N N . TRP A 1 276 ? 14.345 20.197 -3.628 1.00 91.81 276 TRP A N 1
ATOM 2162 C CA . TRP A 1 276 ? 14.513 21.654 -3.452 1.00 91.81 276 TRP A CA 1
ATOM 2163 C C . TRP A 1 276 ? 14.824 22.118 -2.017 1.00 91.81 276 TRP A C 1
ATOM 2165 O O . TRP A 1 276 ? 15.185 23.278 -1.841 1.00 91.81 276 TRP A O 1
ATOM 2175 N N . LEU A 1 277 ? 14.719 21.260 -0.994 1.00 91.62 277 LEU A N 1
ATOM 2176 C CA . LEU A 1 277 ? 15.057 21.587 0.398 1.00 91.62 277 LEU A CA 1
ATOM 2177 C C . LEU A 1 277 ? 16.231 20.751 0.905 1.00 91.62 277 LEU A C 1
ATOM 2179 O O . LEU A 1 277 ? 16.198 19.522 0.891 1.00 91.62 277 LEU A O 1
ATOM 2183 N N . GLU A 1 278 ? 17.235 21.423 1.462 1.00 88.69 278 GLU A N 1
ATOM 2184 C CA . GLU A 1 278 ? 18.384 20.768 2.101 1.00 88.69 278 GLU A CA 1
ATOM 2185 C C . GLU A 1 278 ? 17.997 20.061 3.411 1.00 88.69 278 GLU A C 1
ATOM 2187 O O . GLU A 1 278 ? 18.543 19.015 3.753 1.00 88.69 278 GLU A O 1
ATOM 2192 N N . TRP A 1 279 ? 16.991 20.587 4.115 1.00 90.50 279 TRP A N 1
ATOM 2193 C CA . TRP A 1 279 ? 16.488 20.061 5.389 1.00 90.50 279 TRP A CA 1
ATOM 2194 C C . TRP A 1 279 ? 15.328 19.063 5.232 1.00 90.50 279 TRP A C 1
ATOM 2196 O O . TRP A 1 279 ? 14.707 18.681 6.225 1.00 90.50 279 TRP A O 1
ATOM 2206 N N . ALA A 1 280 ? 15.063 18.591 4.007 1.00 92.38 280 ALA A N 1
ATOM 2207 C CA . ALA A 1 280 ? 14.010 17.619 3.707 1.00 92.38 280 ALA A CA 1
ATOM 2208 C C . ALA A 1 280 ? 14.093 16.354 4.581 1.00 92.38 280 ALA A C 1
ATOM 2210 O O . ALA A 1 280 ? 13.075 15.869 5.070 1.00 92.38 280 ALA A O 1
ATOM 2211 N N . HIS A 1 281 ? 15.303 15.850 4.848 1.00 92.50 281 HIS A N 1
ATOM 2212 C CA . HIS A 1 281 ? 15.506 14.676 5.704 1.00 92.50 281 HIS A CA 1
ATOM 2213 C C . HIS A 1 281 ? 15.058 14.917 7.149 1.00 92.50 281 HIS A C 1
ATOM 2215 O O . HIS A 1 281 ? 14.436 14.045 7.749 1.00 92.50 281 HIS A O 1
ATOM 2221 N N . THR A 1 282 ? 15.291 16.113 7.694 1.00 95.88 282 THR A N 1
ATOM 2222 C CA . THR A 1 282 ? 14.788 16.485 9.023 1.00 95.88 282 THR A CA 1
ATOM 2223 C C . THR A 1 282 ? 13.262 16.458 9.044 1.00 95.88 282 THR A C 1
ATOM 2225 O O . THR A 1 282 ? 12.669 15.918 9.974 1.00 95.88 282 THR A O 1
ATOM 2228 N N . THR A 1 283 ? 12.611 16.970 7.997 1.00 95.81 283 THR A N 1
ATOM 2229 C CA . THR A 1 283 ? 11.149 16.915 7.859 1.00 95.81 283 THR A CA 1
ATOM 2230 C C . THR A 1 283 ? 10.633 15.479 7.784 1.00 95.81 283 THR A C 1
ATOM 2232 O O . THR A 1 283 ? 9.656 15.151 8.457 1.00 95.81 283 THR A O 1
ATOM 2235 N N . ILE A 1 284 ? 11.310 14.613 7.022 1.00 95.75 284 ILE A N 1
ATOM 2236 C CA . ILE A 1 284 ? 11.007 13.176 6.952 1.00 95.75 284 ILE A CA 1
ATOM 2237 C C . ILE A 1 284 ? 11.092 12.557 8.349 1.00 95.75 284 ILE A C 1
ATOM 2239 O O . ILE A 1 284 ? 10.143 11.906 8.768 1.00 95.75 284 ILE A O 1
ATOM 2243 N N . TYR A 1 285 ? 12.165 12.804 9.107 1.00 95.88 285 TYR A N 1
ATOM 2244 C CA . TYR A 1 285 ? 12.319 12.250 10.457 1.00 95.88 285 TYR A CA 1
ATOM 2245 C C . TYR A 1 285 ? 11.231 12.710 11.425 1.00 95.88 285 TYR A C 1
ATOM 2247 O O . TYR A 1 285 ? 10.718 11.900 12.201 1.00 95.88 285 TYR A O 1
ATOM 2255 N N . VAL A 1 286 ? 10.839 13.985 11.358 1.00 97.00 286 VAL A N 1
ATOM 2256 C CA . VAL A 1 286 ? 9.719 14.502 12.153 1.00 97.00 286 VAL A CA 1
ATOM 2257 C C . VAL A 1 286 ? 8.444 13.740 11.803 1.00 97.00 286 VAL A C 1
ATOM 2259 O O . VAL A 1 286 ? 7.830 13.158 12.694 1.00 97.00 286 VAL A O 1
ATOM 2262 N N . GLY A 1 287 ? 8.070 13.675 10.523 1.00 97.25 287 GLY A N 1
ATOM 2263 C CA . GLY A 1 287 ? 6.864 12.966 10.092 1.00 97.25 287 GLY A CA 1
ATOM 2264 C C . GLY A 1 287 ? 6.884 11.476 10.454 1.00 97.25 287 GLY A C 1
ATOM 2265 O O . GLY A 1 287 ? 5.927 10.971 11.043 1.00 97.25 287 GLY A O 1
ATOM 2266 N N . SER A 1 288 ? 8.002 10.790 10.202 1.00 95.62 288 SER A N 1
ATOM 2267 C CA . SER A 1 288 ? 8.168 9.365 10.499 1.00 95.62 288 SER A CA 1
ATOM 2268 C C . SER A 1 288 ? 8.092 9.078 11.995 1.00 95.62 288 SER A C 1
ATOM 2270 O O . SER A 1 288 ? 7.525 8.062 12.379 1.00 95.62 288 SER A O 1
ATOM 2272 N N . THR A 1 289 ? 8.556 9.988 12.857 1.00 96.75 289 THR A N 1
ATOM 2273 C CA . THR A 1 289 ? 8.371 9.861 14.313 1.00 96.75 289 THR A CA 1
ATOM 2274 C C . THR A 1 289 ? 6.887 9.776 14.675 1.00 96.75 289 THR A C 1
ATOM 2276 O O . THR A 1 289 ? 6.492 8.917 15.459 1.00 96.75 289 THR A O 1
ATOM 2279 N N . PHE A 1 290 ? 6.033 10.608 14.072 1.00 98.06 290 PHE A N 1
ATOM 2280 C CA . PHE A 1 290 ? 4.587 10.561 14.313 1.00 98.06 290 PHE A CA 1
ATOM 2281 C C . PHE A 1 290 ? 3.933 9.286 13.758 1.00 98.06 290 PHE A C 1
ATOM 2283 O O . PHE A 1 290 ? 3.066 8.713 14.423 1.00 98.06 290 PHE A O 1
ATOM 2290 N N . ILE A 1 291 ? 4.374 8.801 12.591 1.00 97.50 291 ILE A N 1
ATOM 2291 C CA . ILE A 1 291 ? 3.923 7.514 12.033 1.00 97.50 291 ILE A CA 1
ATOM 2292 C C . ILE A 1 291 ? 4.305 6.361 12.975 1.00 97.50 291 ILE A C 1
ATOM 2294 O O . ILE A 1 291 ? 3.440 5.575 13.361 1.00 97.50 291 ILE A O 1
ATOM 2298 N N . MET A 1 292 ? 5.563 6.297 13.417 1.00 95.62 292 MET A N 1
ATOM 2299 C CA . MET A 1 292 ? 6.051 5.255 14.327 1.00 95.62 292 MET A CA 1
ATOM 2300 C C . MET A 1 292 ? 5.360 5.308 15.692 1.00 95.62 292 MET A C 1
ATOM 2302 O O . MET A 1 292 ? 5.009 4.270 16.244 1.00 95.62 292 MET A O 1
ATOM 2306 N N . LEU A 1 293 ? 5.088 6.501 16.233 1.00 96.62 293 LEU A N 1
ATOM 2307 C CA . LEU A 1 293 ? 4.294 6.632 17.456 1.00 96.62 293 LEU A CA 1
ATOM 2308 C C . LEU A 1 293 ? 2.874 6.087 17.260 1.00 96.62 293 LEU A C 1
ATOM 2310 O O . LEU A 1 293 ? 2.356 5.415 18.148 1.00 96.62 293 LEU A O 1
ATOM 2314 N N . SER A 1 294 ? 2.250 6.318 16.101 1.00 96.94 294 SER A N 1
ATOM 2315 C CA . SER A 1 294 ? 0.953 5.716 15.775 1.00 96.94 294 SER A CA 1
ATOM 2316 C C . SER A 1 294 ? 1.015 4.183 15.758 1.00 96.94 294 SER A C 1
ATOM 2318 O O . SER A 1 294 ? 0.185 3.527 16.396 1.00 96.94 294 SER A O 1
ATOM 2320 N N . ALA A 1 295 ? 2.033 3.616 15.103 1.00 96.06 295 ALA A N 1
ATOM 2321 C CA . ALA A 1 295 ? 2.273 2.175 15.074 1.00 96.06 295 ALA A CA 1
ATOM 2322 C C . ALA A 1 295 ? 2.517 1.610 16.484 1.00 96.06 295 ALA A C 1
ATOM 2324 O O . ALA A 1 295 ? 1.918 0.603 16.854 1.00 96.06 295 ALA A O 1
ATOM 2325 N N . LEU A 1 296 ? 3.291 2.303 17.324 1.00 96.31 296 LEU A N 1
ATOM 2326 C CA . LEU A 1 296 ? 3.525 1.920 18.717 1.00 96.31 296 LEU A CA 1
ATOM 2327 C C . LEU A 1 296 ? 2.224 1.865 19.532 1.00 96.31 296 LEU A C 1
ATOM 2329 O O . LEU A 1 296 ? 2.008 0.911 20.278 1.00 96.31 296 LEU A O 1
ATOM 2333 N N . LEU A 1 297 ? 1.330 2.850 19.384 1.00 97.56 297 LEU A N 1
ATOM 2334 C CA . LEU A 1 297 ? 0.027 2.829 20.064 1.00 97.56 297 LEU A CA 1
ATOM 2335 C C . LEU A 1 297 ? -0.824 1.629 19.626 1.00 97.56 297 LEU A C 1
ATOM 2337 O O . LEU A 1 297 ? -1.525 1.039 20.454 1.00 97.56 297 LEU A O 1
ATOM 2341 N N . TYR A 1 298 ? -0.742 1.251 18.349 1.00 96.38 298 TYR A N 1
ATOM 2342 C CA . TYR A 1 298 ? -1.350 0.023 17.845 1.00 96.38 298 TYR A CA 1
ATOM 2343 C C . TYR A 1 298 ? -0.705 -1.231 18.461 1.00 96.38 298 TYR A C 1
ATOM 2345 O O . TYR A 1 298 ? -1.435 -2.103 18.931 1.00 96.38 298 TYR A O 1
ATOM 2353 N N . VAL A 1 299 ? 0.629 -1.313 18.539 1.00 96.62 299 VAL A N 1
ATOM 2354 C CA . VAL A 1 299 ? 1.339 -2.451 19.154 1.00 96.62 299 VAL A CA 1
ATOM 2355 C C . VAL A 1 299 ? 0.908 -2.634 20.606 1.00 96.62 299 VAL A C 1
ATOM 2357 O O . VAL A 1 299 ? 0.475 -3.727 20.974 1.00 96.62 299 VAL A O 1
ATOM 2360 N N . ILE A 1 300 ? 0.921 -1.555 21.397 1.00 97.00 300 ILE A N 1
ATOM 2361 C CA . ILE A 1 300 ? 0.482 -1.557 22.800 1.00 97.00 300 ILE A CA 1
ATOM 2362 C C . ILE A 1 300 ? -0.943 -2.106 22.915 1.00 97.00 300 ILE A C 1
ATOM 2364 O O . ILE A 1 300 ? -1.198 -2.989 23.733 1.00 97.00 300 ILE A O 1
ATOM 2368 N N . TYR A 1 301 ? -1.863 -1.619 22.078 1.00 97.12 301 TYR A N 1
ATOM 2369 C CA . TYR A 1 301 ? -3.239 -2.106 22.062 1.00 97.12 301 TYR A CA 1
ATOM 2370 C C . TYR A 1 301 ? -3.326 -3.590 21.687 1.00 97.12 301 TYR A C 1
ATOM 2372 O O . TYR A 1 301 ? -4.007 -4.360 22.361 1.00 97.12 301 TYR A O 1
ATOM 2380 N N . SER A 1 302 ? -2.655 -3.993 20.607 1.00 96.12 302 SER A N 1
ATOM 2381 C CA . SER A 1 302 ? -2.749 -5.345 20.054 1.00 96.12 302 SER A CA 1
ATOM 2382 C C . SER A 1 302 ? -2.255 -6.401 21.043 1.00 96.12 302 SER A C 1
ATOM 2384 O O . SER A 1 302 ? -2.917 -7.417 21.245 1.00 96.12 302 SER A O 1
ATOM 2386 N N . TRP A 1 303 ? -1.134 -6.139 21.715 1.00 96.56 303 TRP A N 1
ATOM 2387 C CA . TRP A 1 303 ? -0.53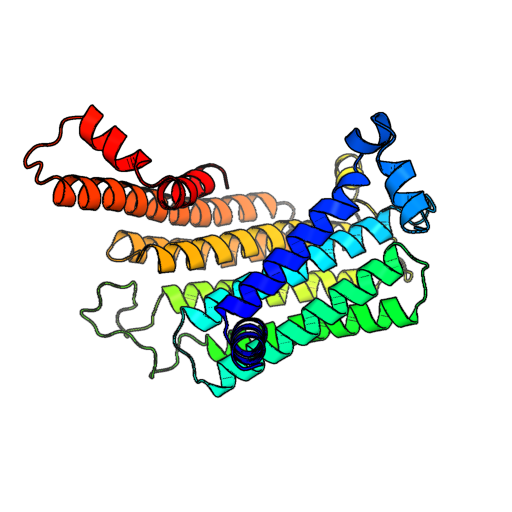6 -7.062 22.673 1.00 96.56 303 TRP A CA 1
ATOM 2388 C C . TRP A 1 303 ? -1.323 -7.116 23.978 1.00 96.56 303 TRP A C 1
ATOM 2390 O O . TRP A 1 303 ? -1.561 -8.205 24.499 1.00 96.56 303 TRP A O 1
ATOM 2400 N N . ASP A 1 304 ? -1.796 -5.971 24.476 1.00 96.56 304 ASP A N 1
ATOM 2401 C CA . ASP A 1 304 ? -2.681 -5.927 25.643 1.00 96.56 304 ASP A CA 1
ATOM 2402 C C . ASP A 1 304 ? -3.982 -6.702 25.385 1.00 96.56 304 ASP A C 1
ATOM 2404 O O . ASP A 1 304 ? -4.404 -7.500 26.225 1.00 96.56 304 ASP A O 1
ATOM 2408 N N . LYS A 1 305 ? -4.571 -6.541 24.194 1.00 95.75 305 LYS A N 1
ATOM 2409 C CA . LYS A 1 305 ? -5.749 -7.298 23.765 1.00 95.75 305 LYS A CA 1
ATOM 2410 C C . LYS A 1 305 ? -5.479 -8.802 23.728 1.00 95.75 305 LYS A C 1
ATOM 2412 O O . LYS A 1 305 ? -6.240 -9.551 24.329 1.00 95.75 305 LYS A O 1
ATOM 2417 N N . LEU A 1 306 ? -4.391 -9.248 23.093 1.00 96.25 306 LEU A N 1
ATOM 2418 C CA . LEU A 1 306 ? -4.042 -10.675 23.022 1.00 96.25 306 LEU A CA 1
ATOM 2419 C C . LEU A 1 306 ? -3.888 -11.311 24.402 1.00 96.25 306 LEU A C 1
ATOM 2421 O O . LEU A 1 306 ? -4.418 -12.394 24.649 1.00 96.25 306 LEU A O 1
ATOM 2425 N N . ILE A 1 307 ? -3.203 -10.616 25.310 1.00 97.44 307 ILE A N 1
ATOM 2426 C CA . ILE A 1 307 ? -3.031 -11.078 26.685 1.00 97.44 307 ILE A CA 1
ATOM 2427 C C . ILE A 1 307 ? -4.392 -11.173 27.377 1.00 97.44 307 ILE A C 1
ATOM 2429 O O . ILE A 1 307 ? -4.712 -12.209 27.955 1.00 97.44 307 ILE A O 1
ATOM 2433 N N . LYS A 1 308 ? -5.203 -10.111 27.332 1.00 96.25 308 LYS A N 1
ATOM 2434 C CA . LYS A 1 308 ? -6.490 -10.055 28.040 1.00 96.25 308 LYS A CA 1
ATOM 2435 C C . LYS A 1 308 ? -7.487 -11.082 27.526 1.00 96.25 308 LYS A C 1
ATOM 2437 O O . LYS A 1 308 ? -8.067 -11.790 28.347 1.00 96.25 308 LYS A O 1
ATOM 2442 N N . ASP A 1 309 ? -7.643 -11.188 26.210 1.00 96.12 309 ASP A N 1
ATOM 2443 C CA . ASP A 1 309 ? -8.565 -12.132 25.580 1.00 96.12 309 ASP A CA 1
ATOM 2444 C C . ASP A 1 309 ? -8.193 -13.565 25.987 1.00 96.12 309 ASP A C 1
ATOM 2446 O O . ASP A 1 309 ? -9.030 -14.312 26.492 1.00 96.12 309 ASP A O 1
ATOM 2450 N N . ARG A 1 310 ? -6.905 -13.924 25.897 1.00 96.81 310 ARG A N 1
ATOM 2451 C CA . ARG A 1 310 ? -6.450 -15.279 26.223 1.00 96.81 310 ARG A CA 1
ATOM 2452 C C . ARG A 1 310 ? -6.522 -15.610 27.717 1.00 96.81 310 ARG A C 1
ATOM 2454 O O . ARG A 1 310 ? -6.883 -16.727 28.079 1.00 96.81 310 ARG A O 1
ATOM 2461 N N . ILE A 1 311 ? -6.199 -14.664 28.597 1.00 97.62 311 ILE A N 1
ATOM 2462 C CA . ILE A 1 311 ? -6.346 -14.848 30.050 1.00 97.62 311 ILE A CA 1
ATOM 2463 C C . ILE A 1 311 ? -7.820 -15.033 30.431 1.00 97.62 311 ILE A C 1
ATOM 2465 O O . ILE A 1 311 ? -8.130 -15.880 31.273 1.00 97.62 311 ILE A O 1
ATOM 2469 N N . ALA A 1 312 ? -8.722 -14.275 29.799 1.00 96.56 312 ALA A N 1
ATOM 2470 C CA . ALA A 1 312 ? -10.159 -14.405 30.005 1.00 96.56 312 ALA A CA 1
ATOM 2471 C C . ALA A 1 312 ? -10.681 -15.768 29.520 1.00 96.56 312 ALA A C 1
ATOM 2473 O O . ALA A 1 312 ? -11.406 -16.428 30.260 1.00 96.56 312 ALA A O 1
ATOM 2474 N N . GLU A 1 313 ? -10.254 -16.233 28.340 1.00 96.19 313 GLU A N 1
ATOM 2475 C CA . GLU A 1 313 ? -10.569 -17.577 27.821 1.00 96.19 313 GLU A CA 1
ATOM 2476 C C . GLU A 1 313 ? -10.128 -18.700 28.771 1.00 96.19 313 GLU A C 1
ATOM 2478 O O . GLU A 1 313 ? -10.808 -19.716 28.896 1.00 96.19 313 GLU A O 1
ATOM 2483 N N . GLN A 1 314 ? -8.991 -18.527 29.447 1.00 95.88 314 GLN A N 1
ATOM 2484 C CA . GLN A 1 314 ? -8.456 -19.501 30.402 1.00 95.88 314 GLN A CA 1
ATOM 2485 C C . GLN A 1 314 ? -9.094 -19.404 31.799 1.00 95.88 314 GLN A C 1
ATOM 2487 O O . GLN A 1 314 ? -8.771 -20.213 32.668 1.00 95.88 314 GLN A O 1
ATOM 2492 N N . GLY A 1 315 ? -9.965 -18.419 32.048 1.00 95.81 315 GLY A N 1
ATOM 2493 C CA . GLY A 1 315 ? -10.596 -18.207 33.354 1.00 95.81 315 GLY A CA 1
ATOM 2494 C C . GLY A 1 315 ? -9.617 -17.798 34.464 1.00 95.81 315 GLY A C 1
ATOM 2495 O O . GLY A 1 315 ? -9.894 -18.005 35.646 1.00 95.81 315 GLY A O 1
ATOM 2496 N N . ILE A 1 316 ? -8.455 -17.234 34.115 1.00 94.50 316 ILE A N 1
ATOM 2497 C CA . ILE A 1 316 ? -7.410 -16.895 35.088 1.00 94.50 316 ILE A CA 1
ATOM 2498 C C . ILE A 1 316 ? -7.696 -15.513 35.690 1.00 94.50 316 ILE A C 1
ATOM 2500 O O . ILE A 1 316 ? -7.478 -14.484 35.055 1.00 94.50 316 ILE A O 1
ATOM 2504 N N . ALA A 1 317 ? -8.126 -15.472 36.953 1.00 91.69 317 ALA A N 1
ATOM 2505 C CA . ALA A 1 317 ? -8.481 -14.216 37.626 1.00 91.69 317 ALA A CA 1
ATOM 2506 C C . ALA A 1 317 ? -7.276 -13.303 37.939 1.00 91.69 317 ALA A C 1
ATOM 2508 O O . ALA A 1 317 ? -7.388 -12.078 37.891 1.00 91.69 317 ALA A O 1
ATOM 2509 N N . LYS A 1 318 ? -6.116 -13.880 38.280 1.00 93.44 318 LYS A N 1
ATOM 2510 C CA . LYS A 1 318 ? -4.881 -13.141 38.605 1.00 93.44 318 LYS A CA 1
ATOM 2511 C C . LYS A 1 318 ? -3.684 -13.771 37.888 1.00 93.44 318 LYS A C 1
ATOM 2513 O O . LYS A 1 318 ? -2.989 -14.591 38.487 1.00 93.44 318 LYS A O 1
ATOM 2518 N N . PRO A 1 319 ? -3.448 -13.423 36.611 1.00 94.31 319 PRO A N 1
ATOM 2519 C CA . PRO A 1 319 ? -2.364 -14.018 35.845 1.00 94.31 319 PRO A CA 1
ATOM 2520 C C . PRO A 1 319 ? -0.998 -13.539 36.342 1.00 94.31 319 PRO A C 1
ATOM 2522 O O . PRO A 1 319 ? -0.771 -12.336 36.515 1.00 94.31 319 PRO A O 1
ATOM 2525 N N . ASN A 1 320 ? -0.070 -14.476 36.522 1.00 96.12 320 ASN A N 1
ATOM 2526 C CA . ASN A 1 320 ? 1.334 -14.167 36.777 1.00 96.12 320 ASN A CA 1
ATOM 2527 C C . ASN A 1 320 ? 2.057 -13.730 35.485 1.00 96.12 320 ASN A C 1
ATOM 2529 O O . ASN A 1 320 ? 1.496 -13.762 34.387 1.00 96.12 320 ASN A O 1
ATOM 2533 N N . PHE A 1 321 ? 3.316 -13.304 35.612 1.00 96.25 321 PHE A N 1
ATOM 2534 C CA . PHE A 1 321 ? 4.114 -12.823 34.480 1.00 96.25 321 PHE A CA 1
ATOM 2535 C C . PHE A 1 321 ? 4.232 -13.855 33.345 1.00 96.25 321 PHE A C 1
ATOM 2537 O O . PHE A 1 321 ? 3.971 -13.528 32.189 1.00 96.25 321 PHE A O 1
ATOM 2544 N N . PHE A 1 322 ? 4.555 -15.110 33.668 1.00 96.94 322 PHE A N 1
ATOM 2545 C CA . PHE A 1 322 ? 4.727 -16.168 32.670 1.00 96.94 322 PHE A CA 1
ATOM 2546 C C . PHE A 1 322 ? 3.419 -16.528 31.962 1.00 96.94 322 PHE A C 1
ATOM 2548 O O . PHE A 1 322 ? 3.428 -16.788 30.763 1.00 96.94 322 PHE A O 1
ATOM 2555 N N . GLN A 1 323 ? 2.284 -16.473 32.663 1.00 96.69 323 GLN A N 1
ATOM 2556 C CA . GLN A 1 323 ? 0.962 -16.668 32.062 1.00 96.69 323 GLN A CA 1
ATOM 2557 C C . GLN A 1 323 ? 0.626 -15.553 31.067 1.00 96.69 323 GLN A C 1
ATOM 2559 O O . GLN A 1 323 ? 0.113 -15.840 29.989 1.00 96.69 323 GLN A O 1
ATOM 2564 N N . LYS A 1 324 ? 0.968 -14.295 31.377 1.00 96.25 324 LYS A N 1
ATOM 2565 C CA . LYS A 1 324 ? 0.805 -13.180 30.428 1.00 96.25 324 LYS A CA 1
ATOM 2566 C C . LYS A 1 324 ? 1.718 -13.325 29.212 1.00 96.25 324 LYS A C 1
ATOM 2568 O O . LYS A 1 324 ? 1.269 -13.096 28.095 1.00 96.25 324 LYS A O 1
ATOM 2573 N N . LEU A 1 325 ? 2.971 -13.731 29.414 1.00 96.81 325 LEU A N 1
ATOM 2574 C CA . LEU A 1 325 ? 3.908 -13.958 28.314 1.00 96.81 325 LEU A CA 1
ATOM 2575 C C . LEU A 1 325 ? 3.432 -15.096 27.398 1.00 96.81 325 LEU A C 1
ATOM 2577 O O . LEU A 1 325 ? 3.396 -14.925 26.185 1.00 96.81 325 LEU A O 1
ATOM 2581 N N . ALA A 1 326 ? 2.999 -16.221 27.974 1.00 96.56 326 ALA A N 1
ATOM 2582 C CA . ALA A 1 326 ? 2.435 -17.342 27.223 1.00 96.56 326 ALA A CA 1
ATOM 2583 C C . ALA A 1 326 ? 1.152 -16.948 26.472 1.00 96.56 326 ALA A C 1
ATOM 2585 O O . ALA A 1 326 ? 0.956 -17.356 25.330 1.00 96.56 326 ALA A O 1
ATOM 2586 N N . ALA A 1 327 ? 0.298 -16.127 27.090 1.00 96.94 327 ALA A N 1
ATOM 2587 C CA . ALA A 1 327 ? -0.904 -15.593 26.461 1.00 96.94 327 ALA A CA 1
ATOM 2588 C C . ALA A 1 327 ? -0.583 -14.705 25.247 1.00 96.94 327 ALA A C 1
ATOM 2590 O O . ALA A 1 327 ? -1.222 -14.847 24.207 1.00 96.94 327 ALA A O 1
ATOM 2591 N N . LEU A 1 328 ? 0.436 -13.845 25.352 1.00 96.38 328 LEU A N 1
ATOM 2592 C CA . LEU A 1 328 ? 0.870 -12.964 24.267 1.00 96.38 328 LEU A CA 1
ATOM 2593 C C . LEU A 1 328 ? 1.315 -13.741 23.018 1.00 96.38 328 LEU A C 1
ATOM 2595 O O . LEU A 1 328 ? 0.959 -13.363 21.905 1.00 96.38 328 LEU A O 1
ATOM 2599 N N . VAL A 1 329 ? 2.081 -14.820 23.199 1.00 96.56 329 VAL A N 1
ATOM 2600 C CA . VAL A 1 329 ? 2.673 -15.596 22.090 1.00 96.56 329 VAL A CA 1
ATOM 2601 C C . VAL A 1 329 ? 1.793 -16.751 21.599 1.00 96.56 329 VAL A C 1
ATOM 2603 O O . VAL A 1 329 ? 2.184 -17.473 20.685 1.00 96.56 329 VAL A O 1
ATOM 2606 N N . HIS A 1 330 ? 0.608 -16.944 22.187 1.00 96.25 330 HIS A N 1
ATOM 2607 C CA . HIS A 1 330 ? -0.279 -18.069 21.876 1.00 96.25 330 HIS A CA 1
ATOM 2608 C C . HIS A 1 330 ? -0.795 -18.062 20.427 1.00 96.25 330 HIS A C 1
ATOM 2610 O O . HIS A 1 330 ? -0.972 -19.122 19.830 1.00 96.25 330 HIS A O 1
ATOM 2616 N N . ASP A 1 331 ? -1.050 -16.878 19.864 1.00 95.25 331 ASP A N 1
ATOM 2617 C CA . ASP A 1 331 ? -1.477 -16.704 18.473 1.00 95.25 331 ASP A CA 1
ATOM 2618 C C . ASP A 1 331 ? -0.339 -16.038 17.678 1.00 95.25 331 ASP A C 1
ATOM 2620 O O . ASP A 1 331 ? -0.233 -14.805 17.674 1.00 95.25 331 ASP A O 1
ATOM 2624 N N . PRO A 1 332 ? 0.537 -16.821 17.018 1.00 94.06 332 PRO A N 1
ATOM 2625 C CA . PRO A 1 332 ? 1.712 -16.281 16.339 1.00 94.06 332 PRO A CA 1
ATOM 2626 C C . PRO A 1 332 ? 1.356 -15.371 15.160 1.00 94.06 332 PRO A C 1
ATOM 2628 O O . PRO A 1 332 ? 2.156 -14.507 14.810 1.00 94.06 332 PRO A O 1
ATOM 2631 N N . LEU A 1 333 ? 0.165 -15.509 14.563 1.00 92.88 333 LEU A N 1
ATOM 2632 C CA . LEU A 1 333 ? -0.271 -14.640 13.468 1.00 92.88 333 LEU A CA 1
ATOM 2633 C C . LEU A 1 333 ? -0.614 -13.245 13.991 1.00 92.88 333 LEU A C 1
ATOM 2635 O O . LEU A 1 333 ? -0.121 -12.243 13.469 1.00 92.88 333 LEU A O 1
ATOM 2639 N N . LYS A 1 334 ? -1.425 -13.165 15.051 1.00 93.44 334 LYS A N 1
ATOM 2640 C CA . LYS A 1 334 ? -1.776 -11.871 15.648 1.00 93.44 334 LYS A CA 1
ATOM 2641 C C . LYS A 1 334 ? -0.583 -11.236 16.358 1.00 93.44 334 LYS A C 1
ATOM 2643 O O . LYS A 1 334 ? -0.355 -10.041 16.172 1.00 93.44 334 LYS A O 1
ATOM 2648 N N . PHE A 1 335 ? 0.210 -12.018 17.095 1.00 94.50 335 PHE A N 1
ATOM 2649 C CA . PHE A 1 335 ? 1.460 -11.543 17.694 1.00 94.50 335 PHE A CA 1
ATOM 2650 C C . PHE A 1 335 ? 2.412 -11.012 16.621 1.00 94.50 335 PHE A C 1
ATOM 2652 O O . PHE A 1 335 ? 2.883 -9.881 16.731 1.00 94.50 335 PHE A O 1
ATOM 2659 N N . GLY A 1 336 ? 2.629 -11.795 15.558 1.00 91.75 336 GLY A N 1
ATOM 2660 C CA . GLY A 1 336 ? 3.510 -11.450 14.446 1.00 91.75 336 GLY A CA 1
ATOM 2661 C C . GLY A 1 336 ? 3.137 -10.124 13.794 1.00 91.75 336 GLY A C 1
ATOM 2662 O O . GLY A 1 336 ? 4.020 -9.322 13.509 1.00 91.75 336 GLY A O 1
ATOM 2663 N N . SER A 1 337 ? 1.840 -9.840 13.650 1.00 91.06 337 SER A N 1
ATOM 2664 C CA . SER A 1 337 ? 1.372 -8.564 13.099 1.00 91.06 337 SER A CA 1
ATOM 2665 C C . SER A 1 337 ? 1.744 -7.347 13.959 1.00 91.06 337 SER A C 1
ATOM 2667 O O . SER A 1 337 ? 2.037 -6.289 13.416 1.00 91.06 337 SER A O 1
ATOM 2669 N N . GLY A 1 338 ? 1.765 -7.482 15.290 1.00 89.94 338 GLY A N 1
ATOM 2670 C CA . GLY A 1 338 ? 2.248 -6.430 16.191 1.00 89.94 338 GLY A CA 1
ATOM 2671 C C . GLY A 1 338 ? 3.776 -6.388 16.261 1.00 89.94 338 GLY A C 1
ATOM 2672 O O . GLY A 1 338 ? 4.363 -5.315 16.267 1.00 89.94 338 GLY A O 1
ATOM 2673 N N . TRP A 1 339 ? 4.430 -7.551 16.250 1.00 90.50 339 TRP A N 1
ATOM 2674 C CA . TRP A 1 339 ? 5.889 -7.666 16.259 1.00 90.50 339 TRP A CA 1
ATOM 2675 C C . TRP A 1 339 ? 6.529 -7.023 15.029 1.00 90.50 339 TRP A C 1
ATOM 2677 O O . TRP A 1 339 ? 7.477 -6.263 15.171 1.00 90.50 339 TRP A O 1
ATOM 2687 N N . GLN A 1 340 ? 5.986 -7.258 13.832 1.00 87.12 340 GLN A N 1
ATOM 2688 C CA . GLN A 1 340 ? 6.494 -6.644 12.602 1.00 87.12 340 GLN A CA 1
ATOM 2689 C C . GLN A 1 340 ? 6.450 -5.110 12.650 1.00 87.12 340 GLN A C 1
ATOM 2691 O O . GLN A 1 340 ? 7.373 -4.476 12.156 1.00 87.12 340 GLN A O 1
ATOM 2696 N N . MET A 1 341 ? 5.458 -4.519 13.322 1.00 84.94 341 MET A N 1
ATOM 2697 C CA . MET A 1 341 ? 5.336 -3.061 13.483 1.00 84.94 341 MET A CA 1
ATOM 2698 C C . MET A 1 341 ? 6.366 -2.449 14.441 1.00 84.94 341 MET A C 1
ATOM 2700 O O . MET A 1 341 ? 6.469 -1.232 14.518 1.00 84.94 341 MET A O 1
ATOM 2704 N N . VAL A 1 342 ? 7.107 -3.267 15.195 1.00 80.88 342 VAL A N 1
ATOM 2705 C CA . VAL A 1 342 ? 8.232 -2.802 16.027 1.00 80.88 342 VAL A CA 1
ATOM 2706 C C . VAL A 1 342 ? 9.503 -2.616 15.188 1.00 80.88 342 VAL A C 1
ATOM 2708 O O . VAL A 1 342 ? 10.371 -1.836 15.569 1.00 80.88 342 VAL A O 1
ATOM 2711 N N . PHE A 1 343 ? 9.621 -3.340 14.070 1.00 71.69 343 PHE A N 1
ATOM 2712 C CA . PHE A 1 343 ? 10.803 -3.339 13.195 1.00 71.69 343 PHE A CA 1
ATOM 2713 C C . PHE A 1 343 ? 10.579 -2.635 11.850 1.00 71.69 343 PHE A C 1
ATOM 2715 O O . PHE A 1 343 ? 11.545 -2.464 11.107 1.00 71.69 343 PHE A O 1
ATOM 2722 N N . MET A 1 344 ? 9.330 -2.281 11.528 1.00 62.22 344 MET A N 1
ATOM 2723 C CA . MET A 1 344 ? 8.980 -1.349 10.450 1.00 62.22 344 MET A CA 1
ATOM 2724 C C . MET A 1 344 ? 9.224 0.085 10.902 1.00 62.22 344 MET A C 1
ATOM 2726 O O . MET A 1 344 ? 9.720 0.863 10.059 1.00 62.22 344 MET A O 1
#

pLDDT: mean 94.28, std 4.98, range [62.22, 98.81]

Foldseek 3Di:
DVVVVVLVCCLPVALVNVLVVLVVLLVVLCVLCVCCDPVNVVVVSNVVSCVVVVWDPDPVCVLVLVVLSVVLNLLSLLLSLLSLCLVLDDFDPVLSVQLNVLSSQLSVQLNPLSNCCNIVHVPVVSVVSNVVSPVSSLVSLVSVLVRLVQPPPVRFADPPDQAAADPVRRHLLSVLVSLLSVLLSVLSVLLVVLVVCDVPPDHRDDLVVVVPPPDDALSNLSVQLSVVLSVVSSVSSLLSSLCSVLVPGHPLNNQLSVLSSQLNVQLSCLSNCSSPDPCSVVSNVVSVVSNLSSLVSSLVVLQVCQLVVQCVVVVPPDDDPVSSVCSSPVDVVSNVSSVVSVVD

Secondary structure (DSSP, 8-state):
-HHHHHHHHHHHHSHHHHHHHHHHHHHHHHHHHGGGSHHHHHTTHHHHHHHHHT----GGGHHHHHHHHHHHHHHHHHHHHHHHHHHHS---HHHHHHHHHHHHHHHHHHHHHHHHHHHS---HHHHHHHHHHHHHHHHHHHHHHHHT-TT-GGGPPPTT-SS-B-TT--BHHHHHHHHHHHHHHHHHHHHHHHHTTBTTTB----HHHHTT-S---HHHHHHHHHHHHHHHHHHHHHHHHHHHHTT--SHHHHHHHHHHHHHHHHHHHHHHHTTT-TTHHHHHHHHHHHHHHHHHHHHHHHHHHHHHHHHHHTT-SS--HHHHHHHHHS-HHHHHHHHHHHH-

Sequence (344 aa):
MQALKSRFNYLFRSTRGLALVAISVVALITAVWGTLSGPMVEWGVRDITVNLLGMKMVQADREGRIIMLYHTIAMTVVAIEVYFMTEILPMKRYEQVLINATITVGYLTAVIFGLFFGYFGQNFAFHGLFLVGQSLVFFSGILLAAALWPWRKEYRLAPDSPYAHTKSGVDLLRAAFFTMAVATLVSAMWGAVTGSFWANGHETFLGEDLIRMPHKSLLQKAIIGHLHIMVTLVAVGITLIVGKWLDFKGKLQQWAMYLMIFGTIVTTFGALSVVWLEWAHTTIYVGSTFIMLSALLYVIYSWDKLIKDRIAEQGIAKPNFFQKLAALVHDPLKFGSGWQMVFM